Protein 5HPZ (pdb70)

Sequence (350 aa):
REQVKDSNGNPVKRGAKYFIQPAKSNGGGLVPAAINILPFCPLGITTQTLLPYQPGLPVSFGYEPVIAGTDYIYTSTTINIEFRSEIWPVCNELSKLWAVDVSSSAAKEPAIIIGGERTAPNSLFKIEEATGAHTYKLTTSSGTVGTIPGPWLGAPQLIATNDDAKTLFVKFVKVDREQVKDSNGNPVKRGAKYFIQPAKSNGGGLVPAAINILPFCPLGITQTLLPYQPGLPVSFGYEPVIAGTDYIYTSTTINIEFRSEIWPVCNELSKLWAVDVSSSAAKEPAIIIGGERTAPNSLFKIEEATGAHTYKLTTSSGTVGTIPGPWLGAPQLIATNDDAKTLFVKFVKVD

Structure (mmCIF, N/CA/C/O backbone):
data_5HPZ
#
_entry.id   5HPZ
#
_cell.length_a   38.920
_cell.length_b   95.479
_cell.length_c   98.610
_cell.angle_alpha   90.00
_cell.angle_beta   90.00
_cell.angle_gamma   90.00
#
_symmetry.space_group_name_H-M   'P 2 21 21'
#
loop_
_entity.id
_entity.type
_entity.pdbx_description
1 polymer 'Water-soluble chlorophyll protein'
2 non-polymer "13'2-hydroxyl-Chlorophyll a"
3 water water
#
loop_
_atom_site.group_PDB
_atom_site.id
_atom_site.type_symbol
_atom_site.label_atom_id
_atom_site.label_alt_id
_atom_site.label_comp_id
_atom_site.label_asym_id
_atom_site.label_entity_id
_atom_site.label_seq_id
_atom_site.pdbx_PDB_ins_code
_atom_site.Cartn_x
_atom_site.Cartn_y
_atom_site.Cartn_z
_atom_site.occupancy
_atom_site.B_iso_or_equiv
_atom_site.auth_seq_id
_atom_site.auth_c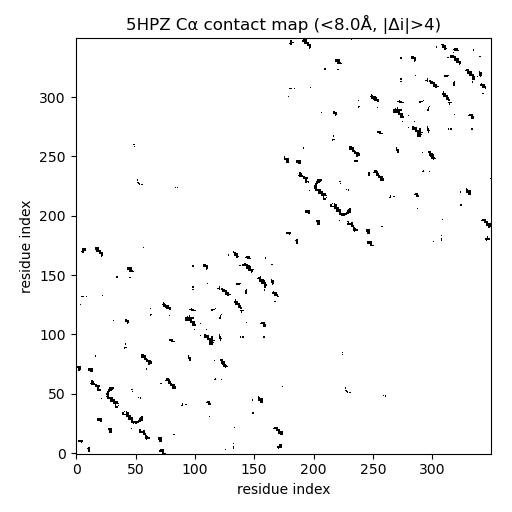omp_id
_atom_site.auth_asym_id
_atom_site.auth_atom_id
_atom_site.pdbx_PDB_model_num
ATOM 1 N N . ARG A 1 1 ? -24.127 9.339 -7.775 1.00 54.09 1 ARG A N 1
ATOM 2 C CA . ARG A 1 1 ? -23.838 9.769 -9.153 1.00 54.67 1 ARG A CA 1
ATOM 3 C C . ARG A 1 1 ? -23.573 11.281 -9.217 1.00 54.67 1 ARG A C 1
ATOM 4 O O . ARG A 1 1 ? -24.190 12.062 -8.510 1.00 59.43 1 ARG A O 1
ATOM 9 N N . GLU A 1 2 ? -22.644 11.681 -10.067 1.00 51.66 2 GLU A N 1
ATOM 10 C CA . GLU A 1 2 ? -22.139 13.041 -10.109 1.00 51.26 2 GLU A CA 1
ATOM 11 C C . GLU A 1 2 ? -22.096 13.538 -11.550 1.00 53.56 2 GLU A C 1
ATOM 12 O O . GLU A 1 2 ? -22.006 12.755 -12.498 1.00 48.06 2 GLU A O 1
ATOM 14 N N . GLN A 1 3 ? -22.157 14.854 -11.711 1.00 50.03 3 GLN A N 1
ATOM 15 C CA . GLN A 1 3 ? -21.947 15.445 -13.002 1.00 51.71 3 GLN A CA 1
ATOM 16 C C . GLN A 1 3 ? -20.596 15.020 -13.510 1.00 48.51 3 GLN A C 1
ATOM 17 O O . GLN A 1 3 ? -19.586 15.207 -12.811 1.00 43.90 3 GLN A O 1
ATOM 23 N N . VAL A 1 4 ? -20.573 14.455 -14.716 1.00 40.09 4 VAL A N 1
ATOM 24 C CA . VAL A 1 4 ? -19.319 14.184 -15.388 1.00 38.14 4 VAL A CA 1
ATOM 25 C C . VAL A 1 4 ? -18.770 15.496 -15.841 1.00 37.74 4 VAL A C 1
ATOM 26 O O . VAL A 1 4 ? -19.537 16.315 -16.317 1.00 41.66 4 VAL A O 1
ATOM 30 N N . LYS A 1 5 ? -17.456 15.705 -15.693 1.00 37.98 5 LYS A N 1
ATOM 31 C CA . LYS A 1 5 ? -16.791 16.950 -16.139 1.00 38.09 5 LYS A CA 1
ATOM 32 C C . LYS A 1 5 ? -15.814 16.779 -17.321 1.00 38.14 5 LYS A C 1
ATOM 33 O O . LYS A 1 5 ? -15.066 15.812 -17.370 1.00 38.00 5 LYS A O 1
ATOM 35 N N . ASP A 1 6 ? -15.782 17.771 -18.215 1.00 37.99 6 ASP A N 1
ATOM 36 C CA . ASP A 1 6 ? -14.850 17.798 -19.306 1.00 39.58 6 ASP A CA 1
ATOM 37 C C . ASP A 1 6 ? -13.451 18.158 -18.807 1.00 44.24 6 ASP A C 1
ATOM 38 O O . ASP A 1 6 ? -13.230 18.328 -17.586 1.00 46.96 6 ASP A O 1
ATOM 43 N N . SER A 1 7 ? -12.504 18.234 -19.744 1.00 41.28 7 SER A N 1
ATOM 44 C CA . SER A 1 7 ? -11.115 18.366 -19.373 1.00 42.89 7 SER A CA 1
ATOM 45 C C . SER A 1 7 ? -10.844 19.726 -18.790 1.00 42.80 7 SER A C 1
ATOM 46 O O . SER A 1 7 ? -9.790 19.911 -18.194 1.00 43.20 7 SER A O 1
ATOM 49 N N . ASN A 1 8 ? -11.764 20.673 -19.018 1.00 44.71 8 ASN A N 1
ATOM 50 C CA . ASN A 1 8 ? -11.648 22.053 -18.489 1.00 49.75 8 ASN A CA 1
ATOM 51 C C . ASN A 1 8 ? -12.524 22.283 -17.254 1.00 48.21 8 ASN A C 1
ATOM 52 O O . ASN A 1 8 ? -12.776 23.433 -16.883 1.00 52.56 8 ASN A O 1
ATOM 57 N N . GLY A 1 9 ? -13.003 21.195 -16.652 1.00 44.92 9 GLY A N 1
ATOM 58 C CA . GLY A 1 9 ? -13.765 21.226 -15.421 1.00 49.87 9 GLY A CA 1
ATOM 59 C C . GLY A 1 9 ? -15.251 21.478 -15.539 1.00 52.14 9 GLY A C 1
ATOM 60 O O . GLY A 1 9 ? -15.976 21.352 -14.564 1.00 56.71 9 GLY A O 1
ATOM 61 N N . ASN A 1 10 ? -15.735 21.817 -16.721 1.00 52.46 10 ASN A N 1
ATOM 62 C CA . ASN A 1 10 ? -17.156 22.159 -16.864 1.00 53.31 10 ASN A CA 1
ATOM 63 C C . ASN A 1 10 ? -17.990 20.880 -17.066 1.00 53.52 10 ASN A C 1
ATOM 64 O O . ASN A 1 10 ? -17.542 19.969 -17.768 1.00 49.57 10 ASN A O 1
ATOM 69 N N . PRO A 1 11 ? -19.194 20.792 -16.441 1.00 55.29 11 PRO A N 1
ATOM 70 C CA . PRO A 1 11 ? -19.988 19.581 -16.643 1.00 50.59 11 PRO A CA 1
ATOM 71 C C . PRO A 1 11 ? -20.258 19.307 -18.106 1.00 51.05 11 PRO A C 1
ATOM 72 O O . PRO A 1 11 ? -20.310 20.220 -18.925 1.00 47.70 11 PRO A O 1
ATOM 76 N N . VAL A 1 12 ? -20.439 18.033 -18.417 1.00 49.33 12 VAL A N 1
ATOM 77 C CA . VAL A 1 12 ? -20.632 17.583 -19.789 1.00 46.20 12 VAL A CA 1
ATOM 78 C C . VAL A 1 12 ? -22.118 17.783 -20.148 1.00 43.25 12 VAL A C 1
ATOM 79 O O . VAL A 1 12 ? -22.994 17.430 -19.374 1.00 41.89 12 VAL A O 1
ATOM 83 N N . LYS A 1 13 ? -22.377 18.398 -21.292 1.00 42.31 13 LYS A N 1
ATOM 84 C CA . LYS A 1 13 ? -23.749 18.687 -21.734 1.00 49.04 13 LYS A CA 1
ATOM 85 C C . LYS A 1 13 ? -24.244 17.573 -22.680 1.00 48.37 13 LYS A C 1
ATOM 86 O O . LYS A 1 13 ? -23.527 17.236 -23.598 1.00 42.19 13 LYS A O 1
ATOM 88 N N . ARG A 1 14 ? -25.409 16.972 -22.383 1.00 49.46 14 ARG A N 1
ATOM 89 C CA . ARG A 1 14 ? -26.137 16.060 -23.285 1.00 48.59 14 ARG A CA 1
ATOM 90 C C . ARG A 1 14 ? -26.120 16.640 -24.687 1.00 51.17 14 ARG A C 1
ATOM 91 O O . ARG A 1 14 ? -26.235 17.860 -24.845 1.00 52.98 14 ARG A O 1
ATOM 93 N N . GLY A 1 15 ? -25.934 15.803 -25.714 1.00 45.23 15 GLY A N 1
ATOM 94 C CA . GLY A 1 15 ? -25.999 16.271 -27.113 1.00 43.76 15 GLY A CA 1
ATOM 95 C C . GLY A 1 15 ? -24.881 17.189 -27.620 1.00 42.57 15 GLY A C 1
ATOM 96 O O . GLY A 1 15 ? -24.743 17.404 -28.817 1.00 39.15 15 GLY A O 1
ATOM 97 N N . ALA A 1 16 ? -24.068 17.733 -26.732 1.00 40.89 16 ALA A N 1
ATOM 98 C CA . ALA A 1 16 ? -22.949 18.540 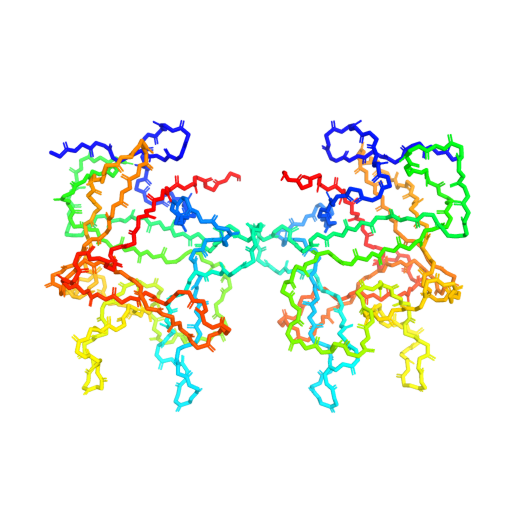-27.149 1.00 41.28 16 ALA A CA 1
ATOM 99 C C . ALA A 1 16 ? -21.728 17.649 -27.537 1.00 43.15 16 ALA A C 1
ATOM 100 O O . ALA A 1 16 ? -21.606 16.481 -27.129 1.00 39.89 16 ALA A O 1
ATOM 102 N N . LYS A 1 17 ? -20.817 18.260 -28.288 1.00 43.62 17 LYS A N 1
ATOM 103 C CA . LYS A 1 17 ? -19.662 17.577 -28.837 1.00 41.11 17 LYS A CA 1
ATOM 104 C C . LYS A 1 17 ? -18.399 17.540 -27.974 1.00 38.86 17 LYS A C 1
ATOM 105 O O . LYS A 1 17 ? -17.831 18.590 -27.571 1.00 35.75 17 LYS A O 1
ATOM 111 N N . TYR A 1 18 ? -17.944 16.303 -27.729 1.00 37.86 18 TYR A N 1
ATOM 112 C CA . TYR A 1 18 ? -16.683 16.023 -27.070 1.00 32.89 18 TYR A CA 1
ATOM 113 C C . TYR A 1 18 ? -15.797 15.011 -27.801 1.00 34.27 18 TYR A C 1
ATOM 114 O O . TYR A 1 18 ? -16.285 14.019 -28.335 1.00 32.69 18 TYR A O 1
ATOM 123 N N . PHE A 1 19 ? -14.496 15.295 -27.830 1.00 31.67 19 PHE A N 1
ATOM 124 C CA . PHE A 1 19 ? -13.479 14.271 -28.106 1.00 34.61 19 PHE A CA 1
ATOM 125 C C . PHE A 1 19 ? -13.318 13.371 -26.857 1.00 35.38 19 PHE A C 1
ATOM 126 O O . PHE A 1 19 ? -13.315 13.867 -25.719 1.00 31.91 19 PHE A O 1
ATOM 134 N N . ILE A 1 20 ? -13.180 12.064 -27.062 1.00 31.80 20 ILE A N 1
ATOM 135 C CA . ILE A 1 20 ? -12.733 11.182 -25.990 1.00 30.99 20 ILE A CA 1
ATOM 136 C C . ILE A 1 20 ? -11.219 10.912 -26.110 1.00 32.47 20 ILE A C 1
ATOM 137 O O . ILE A 1 20 ? -10.742 10.348 -27.099 1.00 31.66 20 ILE A O 1
ATOM 142 N N . GLN A 1 21 ? -10.469 11.320 -25.100 1.00 30.80 21 GLN A N 1
ATOM 143 C CA . GLN A 1 21 ? -9.026 11.254 -25.180 1.00 35.51 21 GLN A CA 1
ATOM 144 C C . GLN A 1 21 ? -8.470 10.436 -24.020 1.00 32.27 21 GLN A C 1
ATOM 145 O O . GLN A 1 21 ? -8.767 10.743 -22.890 1.00 31.18 21 GLN A O 1
ATOM 151 N N . PRO A 1 22 ? -7.738 9.349 -24.322 1.00 35.69 22 PRO A N 1
ATOM 152 C CA . PRO A 1 22 ? -7.203 8.498 -23.283 1.00 38.46 22 PRO A CA 1
ATOM 153 C C . PRO A 1 22 ? -6.228 9.241 -22.425 1.00 40.55 22 PRO A C 1
ATOM 154 O O . PRO A 1 22 ? -5.333 9.860 -22.951 1.00 43.26 22 PRO A O 1
ATOM 158 N N . ALA A 1 23 ? -6.420 9.186 -21.119 1.00 43.09 23 ALA A N 1
ATOM 159 C CA . ALA A 1 23 ? -5.542 9.897 -20.214 1.00 48.36 23 ALA A CA 1
ATOM 160 C C . ALA A 1 23 ? -4.100 9.378 -20.315 1.00 50.38 23 ALA A C 1
ATOM 161 O O . ALA A 1 23 ? -3.830 8.256 -20.758 1.00 52.11 23 ALA A O 1
ATOM 163 N N . LYS A 1 24 ? -3.163 10.232 -19.925 1.00 57.66 24 LYS A N 1
ATOM 164 C CA . LYS A 1 24 ? -1.766 9.846 -19.809 1.00 56.15 24 LYS A CA 1
ATOM 165 C C . LYS A 1 24 ? -1.305 8.988 -21.013 1.00 57.35 24 LYS A C 1
ATOM 166 O O . LYS A 1 24 ? -0.799 7.886 -20.840 1.00 56.82 24 LYS A O 1
ATOM 168 N N . SER A 1 25 ? -1.473 9.510 -22.229 1.00 55.01 25 SER A N 1
ATOM 169 C CA . SER A 1 25 ? -1.050 8.812 -23.454 1.00 50.90 25 SER A CA 1
ATOM 170 C C . SER A 1 25 ? -0.271 9.720 -24.435 1.00 51.45 25 SER A C 1
ATOM 171 O O . SER A 1 25 ? -0.592 10.898 -24.538 1.00 48.65 25 SER A O 1
ATOM 174 N N . ASN A 1 26 ? 0.706 9.142 -25.166 1.00 55.34 26 ASN A N 1
ATOM 175 C CA . ASN A 1 26 ? 1.430 9.795 -26.294 1.00 53.02 26 ASN A CA 1
ATOM 176 C C . ASN A 1 26 ? 0.564 10.014 -27.575 1.00 56.53 26 ASN A C 1
ATOM 177 O O . ASN A 1 26 ? 0.846 10.927 -28.370 1.00 50.33 26 ASN A O 1
ATOM 179 N N . GLY A 1 27 ? -0.467 9.182 -27.780 1.00 52.69 27 GLY A N 1
ATOM 180 C CA . GLY A 1 27 ? -1.298 9.231 -29.008 1.00 47.78 27 GLY A CA 1
ATOM 181 C C . GLY A 1 27 ? -2.548 10.099 -28.826 1.00 43.89 27 GLY A C 1
ATOM 182 O O . GLY A 1 27 ? -2.727 10.720 -27.778 1.00 44.45 27 GLY A O 1
ATOM 183 N N . GLY A 1 28 ? -3.461 10.095 -29.800 1.00 39.57 28 GLY A N 1
ATOM 184 C CA . GLY A 1 28 ? -4.577 11.083 -29.810 1.00 33.59 28 GLY A CA 1
ATOM 185 C C . GLY A 1 28 ? -5.869 10.501 -29.334 1.00 34.59 28 GLY A C 1
ATOM 186 O O . GLY A 1 28 ? -5.868 9.571 -28.520 1.00 34.04 28 GLY A O 1
ATOM 187 N N . GLY A 1 29 ? -6.975 11.018 -29.865 1.00 29.17 29 GLY A N 1
ATOM 188 C CA . GLY A 1 29 ? -8.314 10.599 -29.461 1.00 29.08 29 GLY A CA 1
ATOM 189 C C . GLY A 1 29 ? -8.766 9.321 -30.126 1.00 25.74 29 GLY A C 1
ATOM 190 O O . GLY A 1 29 ? -8.038 8.744 -30.917 1.00 29.81 29 GLY A O 1
ATOM 191 N N . LEU A 1 30 ? -9.982 8.905 -29.789 1.00 26.09 30 LEU A N 1
ATOM 192 C CA . LEU A 1 30 ? -10.642 7.755 -30.350 1.00 25.50 30 LEU A CA 1
ATOM 193 C C . LEU A 1 30 ? -11.342 8.104 -31.660 1.00 30.67 30 LEU A C 1
ATOM 194 O O . LEU A 1 30 ? -12.002 9.167 -31.760 1.00 30.71 30 LEU A O 1
ATOM 199 N N . VAL A 1 31 ? -11.211 7.196 -32.624 1.00 28.12 31 VAL A N 1
ATOM 200 C CA . VAL A 1 31 ? -11.651 7.404 -33.998 1.00 28.27 31 VAL A CA 1
ATOM 201 C C . VAL A 1 31 ? -12.202 6.087 -34.498 1.00 25.16 31 VAL A C 1
ATOM 202 O O . VAL A 1 31 ? -11.796 4.996 -34.016 1.00 22.80 31 VAL A O 1
ATOM 206 N N . PRO A 1 32 ? -13.148 6.160 -35.433 1.00 24.86 32 PRO A N 1
ATOM 207 C CA . PRO A 1 32 ? -13.513 4.937 -36.158 1.00 25.48 32 PRO A CA 1
ATOM 208 C C . PRO A 1 32 ? -12.358 4.385 -36.980 1.00 24.37 32 PRO A C 1
ATOM 209 O O . PRO A 1 32 ? -11.574 5.168 -37.557 1.00 26.17 32 PRO A O 1
ATOM 213 N N . ALA A 1 33 ? -12.306 3.064 -37.116 1.00 23.45 33 ALA A N 1
ATOM 214 C CA . ALA A 1 33 ? -11.341 2.475 -37.988 1.00 25.87 33 ALA A CA 1
ATOM 215 C C . ALA A 1 33 ? -11.748 1.105 -38.281 1.00 25.01 33 ALA A C 1
ATOM 216 O O . ALA A 1 33 ? -12.344 0.463 -37.432 1.00 25.89 33 ALA A O 1
ATOM 218 N N . ALA A 1 34 ? -11.435 0.641 -39.487 1.00 23.64 34 ALA A N 1
ATOM 219 C CA . ALA A 1 34 ? -11.763 -0.692 -39.845 1.00 26.07 34 ALA A CA 1
ATOM 220 C C . ALA A 1 34 ? -10.935 -1.671 -38.988 1.00 30.54 34 ALA A C 1
ATOM 221 O O . ALA A 1 34 ? -9.706 -1.475 -38.746 1.00 30.98 34 ALA A O 1
ATOM 223 N N . ILE A 1 35 ? -11.653 -2.639 -38.435 1.00 27.26 35 ILE A N 1
ATOM 224 C CA . ILE A 1 35 ? -10.999 -3.707 -37.646 1.00 27.25 35 ILE A CA 1
ATOM 225 C C . ILE A 1 35 ? -10.991 -5.030 -38.355 1.00 28.15 35 ILE A C 1
ATOM 226 O O . ILE A 1 35 ? -10.267 -5.915 -37.983 1.00 32.88 35 ILE A O 1
ATOM 231 N N . ASN A 1 36 ? -11.745 -5.138 -39.424 1.00 28.54 36 ASN A N 1
ATOM 232 C CA . ASN A 1 36 ? -11.692 -6.270 -40.322 1.00 33.02 36 ASN A CA 1
ATOM 233 C C . ASN A 1 36 ? -11.460 -5.742 -41.759 1.00 31.97 36 ASN A C 1
ATOM 234 O O . ASN A 1 36 ? -11.754 -4.593 -42.060 1.00 33.54 36 ASN A O 1
ATOM 239 N N . ILE A 1 37 ? -10.943 -6.589 -42.627 1.00 29.68 37 ILE A N 1
ATOM 240 C CA . ILE A 1 37 ? -10.651 -6.197 -44.003 1.00 28.46 37 ILE A CA 1
ATOM 241 C C . ILE A 1 37 ? -11.848 -6.285 -44.917 1.00 30.71 37 ILE A C 1
ATOM 242 O O . ILE A 1 37 ? -12.276 -5.314 -45.522 1.00 28.45 37 ILE A O 1
ATOM 247 N N . LEU A 1 38 ? -12.419 -7.449 -45.045 1.00 29.65 38 LEU A N 1
ATOM 248 C CA . LEU A 1 38 ? -13.583 -7.533 -45.913 1.00 29.72 38 LEU A CA 1
ATOM 249 C C . LEU A 1 38 ? -14.485 -8.647 -45.362 1.00 32.81 38 LEU A C 1
ATOM 250 O O . LEU A 1 38 ? -14.010 -9.792 -45.208 1.00 31.53 38 LEU A O 1
ATOM 255 N N . PRO A 1 39 ? -15.739 -8.338 -45.007 1.00 33.24 39 PRO A N 1
ATOM 256 C CA . PRO A 1 39 ? -16.310 -6.982 -44.991 1.00 34.63 39 PRO A CA 1
ATOM 257 C C . PRO A 1 39 ? -15.630 -6.028 -43.973 1.00 31.30 39 PRO A C 1
ATOM 258 O O . PRO A 1 39 ? -15.038 -6.477 -43.012 1.00 28.15 39 PRO A O 1
ATOM 262 N N . PHE A 1 40 ? -15.618 -4.720 -44.241 1.00 27.25 40 PHE A N 1
ATOM 263 C CA . PHE A 1 40 ? -14.974 -3.766 -43.299 1.00 28.37 40 PHE A CA 1
ATOM 264 C C . PHE A 1 40 ? -16.016 -3.070 -42.368 1.00 28.27 40 PHE A C 1
ATOM 265 O O . PHE A 1 40 ? -15.633 -2.275 -41.487 1.00 27.97 40 PHE A O 1
ATOM 273 N N . CYS A 1 41 ? -17.298 -3.385 -42.567 1.00 29.21 41 CYS A N 1
ATOM 274 C CA . CYS A 1 41 ? -18.390 -2.935 -41.712 1.00 29.34 41 CYS A CA 1
ATOM 275 C C . CYS A 1 41 ? -18.855 -4.088 -40.824 1.00 27.78 41 CYS A C 1
ATOM 276 O O . CYS A 1 41 ? -18.890 -5.197 -41.284 1.00 28.32 41 CYS A O 1
ATOM 279 N N . PRO A 1 42 ? -19.275 -3.836 -39.601 1.00 27.76 42 PRO A N 1
ATOM 280 C CA . PRO A 1 42 ? -19.162 -2.529 -38.913 1.00 26.53 42 PRO A CA 1
ATOM 281 C C . PRO A 1 42 ? -17.740 -2.166 -38.544 1.00 25.32 42 PRO A C 1
ATOM 282 O O . PRO A 1 42 ? -16.912 -3.042 -38.363 1.00 26.23 42 PRO A O 1
ATOM 286 N N . LEU A 1 43 ? -17.470 -0.872 -38.522 1.00 25.91 43 LEU A N 1
ATOM 287 C CA . LEU A 1 43 ? -16.221 -0.302 -38.130 1.00 23.83 43 LEU A CA 1
ATOM 288 C C . LEU A 1 43 ? -15.958 -0.517 -36.652 1.00 26.78 43 LEU A C 1
ATOM 289 O O . LEU A 1 43 ? -16.912 -0.640 -35.818 1.00 27.05 43 LEU A O 1
ATOM 294 N N . GLY A 1 44 ? -14.664 -0.524 -36.309 1.00 24.71 44 GLY A N 1
ATOM 295 C CA . GLY A 1 44 ? -14.243 -0.597 -34.923 1.00 23.89 44 GLY A CA 1
ATOM 296 C C . GLY A 1 44 ? -13.892 0.780 -34.465 1.00 25.24 44 GLY A C 1
ATOM 297 O O . GLY A 1 44 ? -14.022 1.756 -35.219 1.00 24.28 44 GLY A O 1
ATOM 298 N N . ILE A 1 45 ? -13.393 0.859 -33.238 1.00 22.13 45 ILE A N 1
ATOM 299 C CA . ILE A 1 45 ? -12.944 2.070 -32.646 1.00 23.98 45 ILE A CA 1
ATOM 300 C C . ILE A 1 45 ? -11.515 1.901 -32.126 1.00 23.37 45 ILE A C 1
ATOM 301 O O . ILE A 1 45 ? -11.216 0.940 -31.418 1.00 24.70 45 ILE A O 1
ATOM 306 N N A THR A 1 46 ? -10.666 2.869 -32.408 0.48 24.19 46 THR A N 1
ATOM 307 N N B THR A 1 46 ? -10.613 2.777 -32.559 0.52 24.16 46 THR A N 1
ATOM 308 C CA A THR A 1 46 ? -9.251 2.742 -32.121 0.48 26.17 46 THR A CA 1
ATOM 309 C CA B THR A 1 46 ? -9.225 2.736 -32.093 0.52 25.90 46 THR A CA 1
ATOM 310 C C . THR A 1 46 ? -8.805 4.057 -31.560 1.00 26.96 46 THR A C 1
ATOM 311 O O . THR A 1 46 ? -9.445 5.087 -31.842 1.00 27.89 46 THR A O 1
ATOM 318 N N . GLN A 1 47 ? -7.726 4.031 -30.786 1.00 24.09 47 GLN A N 1
ATOM 319 C CA . GLN A 1 47 ? -7.048 5.284 -30.464 1.00 28.13 47 GLN A CA 1
ATOM 320 C C . GLN A 1 47 ? -6.011 5.581 -31.548 1.00 30.17 47 GLN A C 1
ATOM 321 O O . GLN A 1 47 ? -5.165 4.787 -31.849 1.00 33.78 47 GLN A O 1
ATOM 327 N N . THR A 1 48 ? -6.021 6.771 -32.103 1.00 30.87 48 THR A N 1
ATOM 328 C CA . THR A 1 48 ? -5.003 7.069 -33.031 1.00 30.39 48 THR A CA 1
ATOM 329 C C . THR A 1 48 ? -3.636 7.241 -32.303 1.00 29.69 48 THR A C 1
ATOM 330 O O . THR A 1 48 ? -3.567 7.663 -31.176 1.00 29.14 48 THR A O 1
ATOM 334 N N . LEU A 1 49 ? -2.576 6.855 -32.987 1.00 33.60 49 LEU A N 1
ATOM 335 C CA . LEU A 1 49 ? -1.201 6.957 -32.511 1.00 39.24 49 LEU A CA 1
ATOM 336 C C . LEU A 1 49 ? -0.629 8.334 -32.738 1.00 38.79 49 LEU A C 1
ATOM 337 O O . LEU A 1 49 ? 0.420 8.688 -32.206 1.00 35.96 49 LEU A O 1
ATOM 342 N N . LEU A 1 50 ? -1.324 9.104 -33.562 1.00 37.72 50 LEU A N 1
ATOM 343 C CA . LEU A 1 50 ? -0.851 10.415 -33.955 1.00 36.27 50 LEU A CA 1
ATOM 344 C C . LEU A 1 50 ? -1.140 11.424 -32.864 1.00 33.66 50 LEU A C 1
ATOM 345 O O . LEU A 1 50 ? -2.288 11.653 -32.499 1.00 36.11 50 LEU A O 1
ATOM 350 N N . PRO A 1 51 ? -0.108 12.058 -32.347 1.00 36.70 51 PRO A N 1
ATOM 351 C CA . PRO A 1 51 ? -0.259 12.855 -31.119 1.00 40.43 51 PRO A CA 1
ATOM 352 C C . PRO A 1 51 ? -1.236 14.049 -31.104 1.00 44.43 51 PRO A C 1
ATOM 353 O O . PRO A 1 51 ? -1.914 14.300 -30.104 1.00 48.73 51 PRO A O 1
ATOM 357 N N . TYR A 1 52 ? -1.296 14.813 -32.177 1.00 43.21 52 TYR A N 1
ATOM 358 C CA . TYR A 1 52 ? -2.180 15.980 -32.176 1.00 43.22 52 TYR A CA 1
ATOM 359 C C . TYR A 1 52 ? -3.537 15.724 -32.828 1.00 39.54 52 TYR A C 1
ATOM 360 O O . TYR A 1 52 ? -4.328 16.657 -32.985 1.00 37.64 52 TYR A O 1
ATOM 369 N N . GLN A 1 53 ? -3.826 14.478 -33.202 1.00 31.71 53 GLN A N 1
ATOM 370 C CA . GLN A 1 53 ? -5.168 14.132 -33.663 1.00 30.22 53 GLN A CA 1
ATOM 371 C C . GLN A 1 53 ? -6.090 13.962 -32.427 1.00 31.51 53 GLN A C 1
ATOM 372 O O . GLN A 1 53 ? -5.917 13.080 -31.573 1.00 28.91 53 GLN A O 1
ATOM 375 N N . PRO A 1 54 ? -7.107 14.821 -32.321 1.00 33.52 54 PRO A N 1
ATOM 376 C CA . PRO A 1 54 ? -7.951 14.869 -31.140 1.00 31.86 54 PRO A CA 1
ATOM 377 C C . PRO A 1 54 ? -9.031 13.786 -31.046 1.00 31.75 54 PRO A C 1
ATOM 378 O O . PRO A 1 54 ? -9.736 13.700 -30.058 1.00 29.89 54 PRO A O 1
ATOM 382 N N . GLY A 1 55 ? -9.227 12.981 -32.072 1.00 32.76 55 GLY A N 1
ATOM 383 C CA . GLY A 1 55 ? -10.394 12.125 -32.071 1.00 31.42 55 GLY A CA 1
ATOM 384 C C . GLY A 1 55 ? -11.503 12.661 -32.951 1.00 32.27 55 GLY A C 1
ATOM 385 O O . GLY A 1 55 ? -11.492 13.814 -33.408 1.00 31.93 55 GLY A O 1
ATOM 386 N N . LEU A 1 56 ? -12.436 11.792 -33.240 1.00 33.73 56 LEU A N 1
ATOM 387 C CA . LEU A 1 56 ? -13.668 12.225 -33.884 1.00 30.79 56 LEU A CA 1
ATOM 388 C C . LEU A 1 56 ? -14.657 12.505 -32.788 1.00 30.64 56 LEU A C 1
ATOM 389 O O . LEU A 1 56 ? -14.839 11.676 -31.878 1.00 30.99 56 LEU A O 1
ATOM 394 N N . PRO A 1 57 ? -15.332 13.667 -32.857 1.00 33.19 57 PRO A N 1
ATOM 395 C CA . PRO A 1 57 ? -16.199 13.959 -31.767 1.00 32.42 57 PRO A CA 1
ATOM 396 C C . PRO A 1 57 ? -17.320 12.967 -31.643 1.00 30.66 57 PRO A C 1
ATOM 397 O O . PRO A 1 57 ? -17.741 12.306 -32.614 1.00 31.76 57 PRO A O 1
ATOM 401 N N . VAL A 1 58 ? -17.777 12.854 -30.412 1.00 32.27 58 VAL A N 1
ATOM 402 C CA . VAL A 1 58 ? -18.982 12.118 -30.041 1.00 32.48 58 VAL A CA 1
ATOM 403 C C . VAL A 1 58 ? -19.903 13.054 -29.224 1.00 34.53 58 VAL A C 1
ATOM 404 O O . VAL A 1 58 ? -19.489 14.153 -28.801 1.00 38.67 58 VAL A O 1
ATOM 408 N N . SER A 1 59 ? -21.122 12.594 -28.992 1.00 35.66 59 SER A N 1
ATOM 409 C CA . SER A 1 59 ? -21.995 13.217 -28.029 1.00 39.54 59 SER A CA 1
ATOM 410 C C . SER A 1 59 ? -22.736 12.140 -27.317 1.00 35.03 59 SER A C 1
ATOM 411 O O . SER A 1 59 ? -22.922 11.044 -27.853 1.00 33.40 59 SER A O 1
ATOM 414 N N . PHE A 1 60 ? -23.151 12.442 -26.089 1.00 36.29 60 PHE A N 1
ATOM 415 C CA . PHE A 1 60 ? -23.826 11.487 -25.214 1.00 38.52 60 PHE A CA 1
ATOM 416 C C . PHE A 1 60 ? -25.318 11.868 -25.055 1.00 44.42 60 PHE A C 1
ATOM 417 O O . PHE A 1 60 ? -25.673 13.060 -24.894 1.00 45.80 60 PHE A O 1
ATOM 425 N N . GLY A 1 61 ? -26.176 10.870 -25.093 1.00 43.23 61 GLY A N 1
ATOM 426 C CA . GLY A 1 61 ? -27.618 11.080 -24.861 1.00 39.84 61 GLY A CA 1
ATOM 427 C C . GLY A 1 61 ? -28.148 9.976 -23.961 1.00 38.27 61 GLY A C 1
ATOM 428 O O . GLY A 1 61 ? -27.753 8.821 -24.085 1.00 38.64 61 GLY A O 1
ATOM 429 N N . TYR A 1 62 ? -29.071 10.329 -23.073 1.00 35.11 62 TYR A N 1
ATOM 430 C CA . TYR A 1 62 ? -29.633 9.364 -22.146 1.00 36.77 62 TYR A CA 1
ATOM 431 C C . TYR A 1 62 ? -30.512 8.402 -22.857 1.00 36.67 62 TYR A C 1
ATOM 432 O O . TYR A 1 62 ? -31.196 8.754 -23.796 1.00 40.34 62 TYR A O 1
ATOM 441 N N . GLU A 1 63 ? -30.495 7.176 -22.375 1.00 38.57 63 GLU A N 1
ATOM 442 C CA . GLU A 1 63 ? -31.353 6.148 -22.868 1.00 40.84 63 GLU A CA 1
ATOM 443 C C . GLU A 1 63 ? -31.337 5.129 -21.752 1.00 40.04 63 GLU A C 1
ATOM 444 O O . GLU A 1 63 ? -30.239 4.689 -21.343 1.00 37.76 63 GLU A O 1
ATOM 450 N N . PRO A 1 64 ? -32.511 4.808 -21.199 1.00 44.08 64 PRO A N 1
ATOM 451 C CA . PRO A 1 64 ? -33.775 5.494 -21.544 1.00 46.19 64 PRO A CA 1
ATOM 452 C C . PRO A 1 64 ? -33.775 6.933 -21.038 1.00 48.81 64 PRO A C 1
ATOM 453 O O . PRO A 1 64 ? -32.779 7.384 -20.416 1.00 42.52 64 PRO A O 1
ATOM 457 N N . VAL A 1 65 ? -34.806 7.678 -21.422 1.00 49.96 65 VAL A N 1
ATOM 458 C CA . VAL A 1 65 ? -35.460 8.671 -20.536 1.00 63.50 65 VAL A CA 1
ATOM 459 C C . VAL A 1 65 ? -34.617 9.833 -19.966 1.00 55.89 65 VAL A C 1
ATOM 460 O O . VAL A 1 65 ? -33.913 10.518 -20.695 1.00 61.95 65 VAL A O 1
ATOM 464 N N . ILE A 1 66 ? -34.756 10.092 -18.674 1.00 65.27 66 ILE A N 1
ATOM 465 C CA . ILE A 1 66 ? -34.202 11.266 -18.015 1.00 63.76 66 ILE A CA 1
ATOM 466 C C . ILE A 1 66 ? -34.668 12.565 -18.666 1.00 67.94 66 ILE A C 1
ATOM 467 O O . ILE A 1 66 ? -33.912 13.272 -19.363 1.00 51.78 66 ILE A O 1
ATOM 472 N N . ALA A 1 67 ? -35.955 12.837 -18.416 1.00 73.87 67 ALA A N 1
ATOM 473 C CA . ALA A 1 67 ? -36.601 14.102 -18.757 1.00 72.07 67 ALA A CA 1
ATOM 474 C C . ALA A 1 67 ? -36.415 14.981 -17.540 1.00 64.94 67 ALA A C 1
ATOM 475 O O . ALA A 1 67 ? -37.295 15.080 -16.685 1.00 70.97 67 ALA A O 1
ATOM 477 N N . GLY A 1 68 ? -35.241 15.586 -17.467 1.00 56.02 68 GLY A N 1
ATOM 478 C CA . GLY A 1 68 ? -34.865 16.437 -16.365 1.00 59.42 68 GLY A CA 1
ATOM 479 C C . GLY A 1 68 ? -33.771 17.451 -16.672 1.00 61.73 68 GLY A C 1
ATOM 480 O O . GLY A 1 68 ? -33.840 18.598 -16.238 1.00 51.05 68 GLY A O 1
ATOM 481 N N . THR A 1 69 ? -32.746 17.053 -17.420 1.00 59.51 69 THR A N 1
ATOM 482 C CA . THR A 1 69 ? -31.461 17.745 -17.343 1.00 60.80 69 THR A CA 1
ATOM 483 C C . THR A 1 69 ? -30.698 17.825 -18.676 1.00 58.01 69 THR A C 1
ATOM 484 O O . THR A 1 69 ? -30.771 16.915 -19.493 1.00 55.72 69 THR A O 1
ATOM 488 N N . ASP A 1 70 ? -29.965 18.916 -18.882 1.00 54.17 70 ASP A N 1
ATOM 489 C CA . ASP A 1 70 ? -29.059 19.029 -20.040 1.00 64.83 70 ASP A CA 1
ATOM 490 C C . ASP A 1 70 ? -27.633 18.562 -19.679 1.00 58.84 70 ASP A C 1
ATOM 491 O O . ASP A 1 70 ? -26.703 18.866 -20.415 1.00 60.67 70 ASP A O 1
ATOM 493 N N . TYR A 1 71 ? -27.472 17.831 -18.568 1.00 57.87 71 TYR A N 1
ATOM 494 C CA . TYR A 1 71 ? -26.141 17.473 -18.034 1.00 57.06 71 TYR A CA 1
ATOM 495 C C . TYR A 1 71 ? -25.989 15.967 -17.927 1.00 48.82 71 TYR A C 1
ATOM 496 O O . TYR A 1 71 ? -26.956 15.268 -17.620 1.00 44.91 71 TYR A O 1
ATOM 505 N N . ILE A 1 72 ? -24.771 15.489 -18.213 1.00 46.21 72 ILE A N 1
ATOM 506 C CA . ILE A 1 72 ? -24.473 14.055 -18.115 1.00 44.56 72 ILE A CA 1
ATOM 507 C C . ILE A 1 72 ? -23.928 13.680 -16.747 1.00 40.88 72 ILE A C 1
ATOM 508 O O . ILE A 1 72 ? -22.986 14.325 -16.225 1.00 45.36 72 ILE A O 1
ATOM 513 N N . TYR A 1 73 ? -24.568 12.650 -16.187 1.00 40.31 73 TYR A N 1
ATOM 514 C CA . TYR A 1 73 ? -24.261 12.045 -14.894 1.00 41.39 73 TYR A CA 1
ATOM 515 C C . TYR A 1 73 ? -23.610 10.690 -15.035 1.00 41.50 73 TYR A C 1
ATOM 516 O O . TYR A 1 73 ? -23.852 9.952 -15.979 1.00 37.12 73 TYR A O 1
ATOM 525 N N . THR A 1 74 ? -22.744 10.385 -14.081 1.00 43.81 74 THR A N 1
ATOM 526 C CA . THR A 1 74 ? -22.171 9.056 -13.959 1.00 40.34 74 THR A CA 1
ATOM 527 C C . THR A 1 74 ? -23.225 8.010 -13.694 1.00 42.00 74 THR A C 1
ATOM 528 O O . THR A 1 74 ? -24.345 8.329 -13.346 1.00 43.05 74 THR A O 1
ATOM 532 N N . SER A 1 75 ? -22.847 6.758 -13.912 1.00 38.33 75 SER A N 1
ATOM 533 C CA . SER A 1 75 ? -23.592 5.609 -13.459 1.00 42.08 75 SER A CA 1
ATOM 534 C C . SER A 1 75 ? -24.999 5.611 -14.049 1.00 44.27 75 SER A C 1
ATOM 535 O O . SER A 1 75 ? -25.940 5.040 -13.484 1.00 47.00 75 SER A O 1
ATOM 538 N N . THR A 1 76 ? -25.157 6.229 -15.204 1.00 39.78 76 THR A N 1
ATOM 539 C CA . THR A 1 76 ? -26.485 6.352 -15.784 1.00 44.11 76 THR A CA 1
ATOM 540 C C . THR A 1 76 ? -26.340 6.005 -17.281 1.00 44.28 76 THR A C 1
ATOM 541 O O . THR A 1 76 ? -25.406 6.529 -17.946 1.00 35.78 76 THR A O 1
ATOM 545 N N . THR A 1 77 ? -27.232 5.139 -17.800 1.00 40.42 77 THR A N 1
ATOM 546 C CA . THR A 1 77 ? -27.069 4.615 -19.174 1.00 40.80 77 THR A CA 1
ATOM 547 C C . THR A 1 77 ? -27.311 5.677 -20.240 1.00 39.73 77 THR A C 1
ATOM 548 O O . THR A 1 77 ? -28.261 6.458 -20.180 1.00 37.45 77 THR A O 1
ATOM 552 N N . ILE A 1 78 ? -26.375 5.732 -21.175 1.00 33.33 78 ILE A N 1
ATOM 553 C CA . ILE A 1 78 ? -26.420 6.625 -22.271 1.00 36.77 78 ILE A CA 1
ATOM 554 C C . ILE A 1 78 ? -26.087 5.793 -23.513 1.00 36.55 78 ILE A C 1
ATOM 555 O O . ILE A 1 78 ? -25.570 4.667 -23.406 1.00 34.36 78 ILE A O 1
ATOM 560 N N . ASN A 1 79 ? -26.391 6.382 -24.664 1.00 39.43 79 ASN A N 1
ATOM 561 C CA . ASN A 1 79 ? -25.789 6.010 -25.954 1.00 36.07 79 ASN A CA 1
ATOM 562 C C . ASN A 1 79 ? -24.646 6.961 -26.205 1.00 36.42 79 ASN A C 1
ATOM 563 O O . ASN A 1 79 ? -24.649 8.121 -25.735 1.00 36.22 79 ASN A O 1
ATOM 568 N N . ILE A 1 80 ? -23.645 6.456 -26.929 1.00 33.45 80 ILE A N 1
ATOM 569 C CA . ILE A 1 80 ? -22.506 7.274 -27.363 1.00 34.56 80 ILE A CA 1
ATOM 570 C C . ILE A 1 80 ? -22.499 7.256 -28.884 1.00 34.31 80 ILE A C 1
ATOM 571 O O . ILE A 1 80 ? -22.541 6.200 -29.504 1.00 34.58 80 ILE A O 1
ATOM 576 N N . GLU A 1 81 ? -22.468 8.428 -29.487 1.00 39.16 81 GLU A N 1
ATOM 577 C CA . GLU A 1 81 ? -22.528 8.474 -30.931 1.00 40.77 81 GLU A CA 1
ATOM 578 C C . GLU A 1 81 ? -21.488 9.364 -31.515 1.00 35.98 81 GLU A C 1
ATOM 579 O O . GLU A 1 81 ? -21.197 10.514 -31.064 1.00 32.12 81 GLU A O 1
ATOM 585 N N . PHE A 1 82 ? -20.908 8.833 -32.553 1.00 31.05 82 PHE A N 1
ATOM 586 C CA . PHE A 1 82 ? -19.996 9.625 -33.306 1.00 30.82 82 PHE A CA 1
ATOM 587 C C . PHE A 1 82 ? -20.784 10.728 -34.035 1.00 32.77 82 PHE A C 1
ATOM 588 O O . PHE A 1 82 ? -21.879 10.482 -34.515 1.00 34.34 82 PHE A O 1
ATOM 596 N N . ARG A 1 83 ? -20.190 11.919 -34.078 1.00 36.79 83 ARG A N 1
ATOM 597 C CA . ARG A 1 83 ? -20.742 13.075 -34.772 1.00 39.51 83 ARG A CA 1
ATOM 598 C C . ARG A 1 83 ? -19.863 13.517 -35.928 1.00 37.67 83 ARG A C 1
ATOM 599 O O . ARG A 1 83 ? -18.783 14.092 -35.735 1.00 36.85 83 ARG A O 1
ATOM 603 N N . SER A 1 84 ? -20.330 13.221 -37.144 1.00 37.82 84 SER A N 1
ATOM 604 C CA . SER A 1 84 ? -19.646 13.601 -38.376 1.00 37.53 84 SER A CA 1
ATOM 605 C C . SER A 1 84 ? -20.644 13.906 -39.534 1.00 37.94 84 SER A C 1
ATOM 606 O O . SER A 1 84 ? -21.427 13.063 -39.859 1.00 39.99 84 SER A O 1
ATOM 609 N N . GLU A 1 85 ? -20.554 15.092 -40.149 1.00 40.03 85 GLU A N 1
ATOM 610 C CA . GLU A 1 85 ? -21.216 15.394 -41.405 1.00 48.57 85 GLU A CA 1
ATOM 611 C C . GLU A 1 85 ? -20.901 14.266 -42.386 1.00 50.19 85 GLU A C 1
ATOM 612 O O . GLU A 1 85 ? -21.803 13.679 -42.961 1.00 57.06 85 GLU A O 1
ATOM 614 N N . ILE A 1 86 ? -19.624 13.931 -42.554 1.00 49.50 86 ILE A N 1
ATOM 615 C CA . ILE A 1 86 ? -19.276 12.923 -43.545 1.00 45.54 86 ILE A CA 1
ATOM 616 C C . ILE A 1 86 ? -19.082 11.506 -42.982 1.00 38.57 86 ILE A C 1
ATOM 617 O O . ILE A 1 86 ? -18.475 11.290 -41.932 1.00 34.45 86 ILE A O 1
ATOM 622 N N . TRP A 1 87 ? -19.634 10.557 -43.710 1.00 32.51 87 TRP A N 1
ATOM 623 C CA . TRP A 1 87 ? -19.635 9.207 -43.332 1.00 35.39 87 TRP A CA 1
ATOM 624 C C . TRP A 1 87 ? -19.694 8.308 -44.557 1.00 35.79 87 TRP A C 1
ATOM 625 O O . TRP A 1 87 ? -20.744 7.781 -44.913 1.00 35.13 87 TRP A O 1
ATOM 636 N N . PRO A 1 88 ? -18.534 8.028 -45.157 1.00 34.00 88 PRO A N 1
ATOM 637 C CA . PRO A 1 88 ? -18.650 7.528 -46.528 1.00 33.77 88 PRO A CA 1
ATOM 638 C C . PRO A 1 88 ? -18.723 6.015 -46.674 1.00 37.08 88 PRO A C 1
ATOM 639 O O . PRO A 1 88 ? -18.712 5.526 -47.802 1.00 36.79 88 PRO A O 1
ATOM 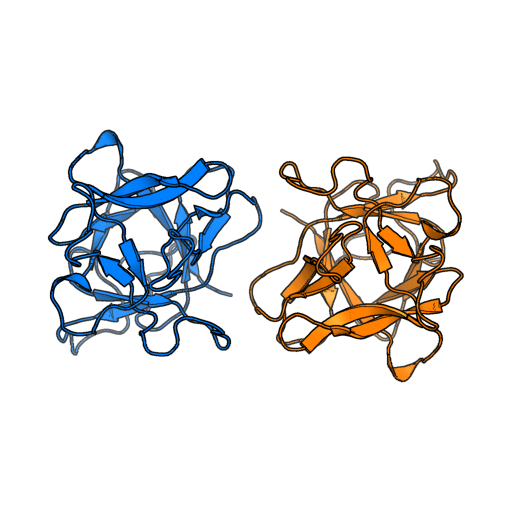643 N N . VAL A 1 89 ? -18.711 5.274 -45.565 1.00 32.20 89 VAL A N 1
ATOM 644 C CA . VAL A 1 89 ? -18.891 3.832 -45.607 1.00 30.25 89 VAL A CA 1
ATOM 645 C C . VAL A 1 89 ? -19.803 3.393 -44.481 1.00 30.33 89 VAL A C 1
ATOM 646 O O . VAL A 1 89 ? -20.096 4.170 -43.528 1.00 34.87 89 VAL A O 1
ATOM 650 N N . CYS A 1 90 ? -20.260 2.158 -44.620 1.00 26.07 90 CYS A N 1
ATOM 651 C CA . CYS A 1 90 ? -21.048 1.508 -43.618 1.00 29.90 90 CYS A CA 1
ATOM 652 C C . CYS A 1 90 ? -22.357 2.254 -43.331 1.00 33.30 90 CYS A C 1
ATOM 653 O O . CYS A 1 90 ? -22.782 2.345 -42.180 1.00 30.43 90 CYS A O 1
ATOM 656 N N . ASN A 1 91 ? -23.003 2.758 -44.385 1.00 35.10 91 ASN A N 1
ATOM 657 C CA . ASN A 1 91 ? -24.103 3.718 -44.208 1.00 38.88 91 ASN A CA 1
ATOM 658 C C . ASN A 1 91 ? -25.429 3.128 -43.765 1.00 37.78 91 ASN A C 1
ATOM 659 O O . ASN A 1 91 ? -26.294 3.821 -43.261 1.00 40.88 91 ASN A O 1
ATOM 664 N N . GLU A 1 92 ? -25.612 1.856 -44.014 1.00 38.36 92 GLU A N 1
ATOM 665 C CA . GLU A 1 92 ? -26.768 1.142 -43.533 1.00 40.29 92 GLU A CA 1
ATOM 666 C C . GLU A 1 92 ? -26.694 0.880 -42.032 1.00 42.38 92 GLU A C 1
ATOM 667 O O . GLU A 1 92 ? -27.610 0.266 -41.498 1.00 43.53 92 GLU A O 1
ATOM 673 N N . LEU A 1 93 ? -25.619 1.323 -41.345 1.00 37.17 93 LEU A N 1
ATOM 674 C CA . LEU A 1 93 ? -25.536 1.148 -39.890 1.00 36.74 93 LEU A CA 1
ATOM 675 C C . LEU A 1 93 ? -25.451 2.500 -39.254 1.00 34.42 93 LEU A C 1
ATOM 676 O O . LEU A 1 93 ? -24.928 3.416 -39.854 1.00 39.37 93 LEU A O 1
ATOM 681 N N . SER A 1 94 ? -25.897 2.628 -38.008 1.00 36.23 94 SER A N 1
ATOM 682 C CA . SER A 1 94 ? -25.773 3.910 -37.308 1.00 34.71 94 SER A CA 1
ATOM 683 C C . SER A 1 94 ? -24.333 4.293 -36.981 1.00 36.77 94 SER A C 1
ATOM 684 O O . SER A 1 94 ? -23.403 3.593 -37.307 1.00 33.18 94 SER A O 1
ATOM 687 N N . LYS A 1 95 ? -24.196 5.414 -36.294 1.00 34.43 95 LYS A N 1
ATOM 688 C CA . LYS A 1 95 ? -22.955 5.850 -35.685 1.00 34.13 95 LYS A CA 1
ATOM 689 C C . LYS A 1 95 ? -22.927 5.611 -34.141 1.00 31.81 95 LYS A C 1
ATOM 690 O O . LYS A 1 95 ? -22.180 6.251 -33.437 1.00 34.07 95 LYS A O 1
ATOM 696 N N . LEU A 1 96 ? -23.807 4.776 -33.622 1.00 30.37 96 LEU A N 1
ATOM 697 C CA . LEU A 1 96 ? -23.825 4.512 -32.179 1.00 37.28 96 LEU A CA 1
ATOM 698 C C . LEU A 1 96 ? -22.787 3.456 -31.836 1.00 31.71 96 LEU A C 1
ATOM 699 O O . LEU A 1 96 ? -22.698 2.441 -32.531 1.00 31.44 96 LEU A O 1
ATOM 704 N N . TRP A 1 97 ? -22.059 3.692 -30.743 1.00 27.59 97 TRP A N 1
ATOM 705 C CA . TRP A 1 97 ? -21.181 2.683 -30.182 1.00 28.03 97 TRP A CA 1
ATOM 706 C C . TRP A 1 97 ? -22.025 1.561 -29.707 1.00 32.28 97 TRP A C 1
ATOM 707 O O . TRP A 1 97 ? -23.157 1.769 -29.240 1.00 34.16 97 TRP A O 1
ATOM 718 N N . ALA A 1 98 ? -21.474 0.358 -29.801 1.00 31.10 98 ALA A N 1
ATOM 719 C CA . ALA A 1 98 ? -22.151 -0.799 -29.382 1.00 30.48 98 ALA A CA 1
ATOM 720 C C . ALA A 1 98 ? -21.134 -1.904 -29.170 1.00 31.50 98 ALA A C 1
ATOM 721 O O . ALA A 1 98 ? -20.058 -1.869 -29.717 1.00 28.43 98 ALA A O 1
ATOM 723 N N . VAL A 1 99 ? -21.477 -2.900 -28.389 1.00 30.29 99 VAL A N 1
ATOM 724 C CA . VAL A 1 99 ? -20.591 -4.011 -28.145 1.00 32.81 99 VAL A CA 1
ATOM 725 C C . VAL A 1 99 ? -20.913 -5.052 -29.178 1.00 32.47 99 VAL A C 1
ATOM 726 O O . VAL A 1 99 ? -22.073 -5.371 -29.346 1.00 33.41 99 VAL A O 1
ATOM 730 N N . ASP A 1 100 ? -19.906 -5.601 -29.866 1.00 30.83 100 ASP A N 1
ATOM 731 C CA . ASP A 1 100 ? -20.122 -6.636 -30.909 1.00 30.46 100 ASP A CA 1
ATOM 732 C C . ASP A 1 100 ? -20.898 -7.805 -30.248 1.00 36.09 100 ASP A C 1
ATOM 733 O O . ASP A 1 100 ? -20.388 -8.408 -29.325 1.00 31.09 100 ASP A O 1
ATOM 738 N N . VAL A 1 101 ? -22.126 -8.094 -30.706 1.00 39.08 101 VAL A N 1
ATOM 739 C CA . VAL A 1 101 ? -22.825 -9.322 -30.281 1.00 40.07 101 VAL A CA 1
ATOM 740 C C . VAL A 1 101 ? -23.107 -10.281 -31.445 1.00 42.14 101 VAL A C 1
ATOM 741 O O . VAL A 1 101 ? -23.941 -11.160 -31.339 1.00 41.66 101 VAL A O 1
ATOM 745 N N . SER A 1 102 ? -22.358 -10.144 -32.526 1.00 37.86 102 SER A N 1
ATOM 746 C CA . SER A 1 102 ? -22.498 -10.996 -33.681 1.00 37.85 102 SER A CA 1
ATOM 747 C C . SER A 1 102 ? -22.021 -12.392 -33.377 1.00 42.22 102 SER A C 1
ATOM 748 O O . SER A 1 102 ? -21.341 -12.632 -32.378 1.00 36.45 102 SER A O 1
ATOM 751 N N . SER A 1 103 ? -22.335 -13.327 -34.271 1.00 42.63 103 SER A N 1
ATOM 752 C CA . SER A 1 103 ? -21.896 -14.711 -34.088 1.00 47.27 103 SER A CA 1
ATOM 753 C C . SER A 1 103 ? -20.364 -14.865 -34.168 1.00 44.76 103 SER A C 1
ATOM 754 O O . SER A 1 103 ? -19.843 -15.885 -33.800 1.00 47.94 103 SER A O 1
ATOM 757 N N . SER A 1 104 ? -19.629 -13.860 -34.625 1.00 45.28 104 SER A N 1
ATOM 758 C CA . SER A 1 104 ? -18.177 -13.979 -34.652 1.00 41.00 104 SER A CA 1
ATOM 759 C C . SER A 1 104 ? -17.532 -13.163 -33.557 1.00 43.25 104 SER A C 1
ATOM 760 O O . SER A 1 104 ? -16.337 -13.031 -33.550 1.00 46.55 104 SER A O 1
ATOM 763 N N . ALA A 1 105 ? -18.298 -12.606 -32.632 1.00 40.59 105 ALA A N 1
ATOM 764 C CA . ALA A 1 105 ? -17.704 -11.714 -31.615 1.00 43.77 105 ALA A CA 1
ATOM 765 C C . ALA A 1 105 ? -16.625 -12.472 -30.860 1.00 41.94 105 ALA A C 1
ATOM 766 O O . ALA A 1 105 ? -16.751 -13.651 -30.651 1.00 41.82 105 ALA A O 1
ATOM 768 N N . ALA A 1 106 ? -15.557 -11.795 -30.469 1.00 40.37 106 ALA A N 1
ATOM 769 C CA . ALA A 1 106 ? -14.487 -12.439 -29.696 1.00 39.22 106 ALA A CA 1
ATOM 770 C C . ALA A 1 106 ? -14.882 -12.576 -28.227 1.00 40.09 106 ALA A C 1
ATOM 771 O O . ALA A 1 106 ? -15.798 -11.874 -27.753 1.00 36.24 106 ALA A O 1
ATOM 773 N N . LYS A 1 107 ? -14.152 -13.409 -27.482 1.00 41.84 107 LYS A N 1
ATOM 774 C CA . LYS A 1 107 ? -14.422 -13.589 -26.061 1.00 43.72 107 LYS A CA 1
ATOM 775 C C . LYS A 1 107 ? -14.392 -12.254 -25.350 1.00 42.64 107 LYS A C 1
ATOM 776 O O . LYS A 1 107 ? -15.190 -12.021 -24.464 1.00 42.76 107 LYS A O 1
ATOM 779 N N . GLU A 1 108 ? -13.471 -11.369 -25.733 1.00 38.43 108 GLU A N 1
ATOM 780 C CA . GLU A 1 108 ? -13.509 -9.953 -25.301 1.00 37.45 108 GLU A CA 1
ATOM 781 C C . GLU A 1 108 ? -14.025 -9.167 -26.503 1.00 36.41 108 GLU A C 1
ATOM 782 O O . GLU A 1 108 ? -13.288 -8.916 -27.425 1.00 30.21 108 GLU A O 1
ATOM 788 N N . PRO A 1 109 ? -15.302 -8.827 -26.531 1.00 33.51 109 PRO A N 1
ATOM 789 C CA . PRO A 1 109 ? -15.769 -8.453 -27.850 1.00 31.29 109 PRO A CA 1
ATOM 790 C C . PRO A 1 109 ? -15.393 -7.032 -28.219 1.00 28.93 109 PRO A C 1
ATOM 791 O O . PRO A 1 109 ? -15.318 -6.117 -27.356 1.00 27.74 109 PRO A O 1
ATOM 795 N N . ALA A 1 110 ? -15.215 -6.823 -29.498 1.00 26.92 110 ALA A N 1
ATOM 796 C CA . ALA A 1 110 ? -14.835 -5.511 -29.958 1.00 27.85 110 ALA A CA 1
ATOM 797 C C . ALA A 1 110 ? -15.984 -4.514 -29.679 1.00 31.00 110 ALA A C 1
ATOM 798 O O . ALA A 1 110 ? -17.134 -4.879 -29.670 1.00 27.57 110 ALA A O 1
ATOM 800 N N . ILE A 1 111 ? -15.650 -3.252 -29.467 1.00 29.83 111 ILE A N 1
ATOM 801 C CA . ILE A 1 111 ? -16.646 -2.199 -29.496 1.00 28.87 111 ILE A CA 1
ATOM 802 C C . ILE A 1 111 ? -16.752 -1.743 -30.965 1.00 29.97 111 ILE A C 1
ATOM 803 O O . ILE A 1 111 ? -15.747 -1.393 -31.599 1.00 27.25 111 ILE A O 1
ATOM 808 N N . ILE A 1 112 ? -17.953 -1.789 -31.507 1.00 26.37 112 ILE A N 1
ATOM 809 C CA . ILE A 1 112 ? -18.146 -1.452 -32.904 1.00 30.24 112 ILE A CA 1
ATOM 810 C C . ILE A 1 112 ? -19.007 -0.201 -33.045 1.00 29.38 112 ILE A C 1
ATOM 811 O O . ILE A 1 112 ? -19.430 0.403 -32.056 1.00 31.72 112 ILE A O 1
ATOM 816 N N . ILE A 1 113 ? -19.220 0.215 -34.276 1.00 32.08 113 ILE A N 1
ATOM 817 C CA . ILE A 1 113 ? -20.002 1.372 -34.590 1.00 29.93 113 ILE A CA 1
ATOM 818 C C . ILE A 1 113 ? -21.200 0.868 -35.356 1.00 32.53 113 ILE A C 1
ATOM 819 O O . ILE A 1 113 ? -21.076 0.106 -36.334 1.00 32.40 113 ILE A O 1
ATOM 824 N N . GLY A 1 114 ? -22.392 1.236 -34.886 1.00 32.54 114 GLY A N 1
ATOM 825 C CA . GLY A 1 114 ? -23.611 0.703 -35.503 1.00 34.56 114 GLY A CA 1
ATOM 826 C C . GLY A 1 114 ? -24.719 0.200 -34.603 1.00 33.61 114 GLY A C 1
ATOM 827 O O . GLY A 1 114 ? -25.544 -0.543 -35.064 1.00 33.88 114 GLY A O 1
ATOM 828 N N . GLY A 1 115 ? -24.710 0.534 -33.316 1.00 33.29 115 GLY A N 1
ATOM 829 C CA . GLY A 1 115 ? -25.754 0.043 -32.423 1.00 40.67 115 GLY A CA 1
ATOM 830 C C . GLY A 1 115 ? -27.142 0.602 -32.747 1.00 39.87 115 GLY A C 1
ATOM 831 O O . GLY A 1 115 ? -27.266 1.616 -33.444 1.00 34.03 115 GLY A O 1
ATOM 832 N N . GLU A 1 116 ? -28.171 -0.075 -32.236 1.00 45.00 116 GLU A N 1
ATOM 833 C CA . GLU A 1 116 ? -29.563 0.423 -32.280 1.00 42.12 116 GLU A CA 1
ATOM 834 C C . GLU A 1 116 ? -29.823 1.143 -30.922 1.00 43.97 116 GLU A C 1
ATOM 835 O O . GLU A 1 116 ? -29.437 0.600 -29.865 1.00 37.98 116 GLU A O 1
ATOM 838 N N . ARG A 1 117 ? -30.445 2.335 -30.949 1.00 42.13 117 ARG A N 1
ATOM 839 C CA . ARG A 1 117 ? -30.527 3.243 -29.779 1.00 48.04 117 ARG A CA 1
ATOM 840 C C . ARG A 1 117 ? -31.049 2.586 -28.506 1.00 50.83 117 ARG A C 1
ATOM 841 O O . ARG A 1 117 ? -30.550 2.880 -27.427 1.00 55.62 117 ARG A O 1
ATOM 843 N N . THR A 1 118 ? -31.967 1.647 -28.637 1.00 47.03 118 THR A N 1
ATOM 844 C CA . THR A 1 118 ? -32.559 1.011 -27.476 1.00 56.57 118 THR A CA 1
ATOM 845 C C . THR A 1 118 ? -31.977 -0.344 -27.103 1.00 59.73 118 THR A C 1
ATOM 846 O O . THR A 1 118 ? -32.102 -0.731 -25.954 1.00 60.59 118 THR A O 1
ATOM 850 N N . ALA A 1 119 ? -31.360 -1.065 -28.047 1.00 58.94 119 ALA A N 1
ATOM 851 C CA . ALA A 1 119 ? -30.767 -2.380 -27.763 1.00 50.98 119 ALA A CA 1
ATOM 852 C C . ALA A 1 119 ? -29.749 -2.328 -26.590 1.00 49.99 119 ALA A C 1
ATOM 853 O O . ALA A 1 119 ? -29.021 -1.351 -26.440 1.00 49.62 119 ALA A O 1
ATOM 855 N N . PRO A 1 120 ? -29.695 -3.391 -25.769 1.00 43.74 120 PRO A N 1
ATOM 856 C CA . PRO A 1 120 ? -28.899 -3.428 -24.536 1.00 45.18 120 PRO A CA 1
ATOM 857 C C . PRO A 1 120 ? -27.384 -3.280 -24.748 1.00 49.42 120 PRO A C 1
ATOM 858 O O . PRO A 1 120 ? -26.680 -2.804 -23.835 1.00 45.99 120 PRO A O 1
ATOM 862 N N . ASN A 1 121 ? -26.906 -3.718 -25.928 1.00 44.93 121 ASN A N 1
ATOM 863 C CA . ASN A 1 121 ? -25.490 -3.622 -26.303 1.00 41.21 121 ASN A CA 1
ATOM 864 C C . ASN A 1 121 ? -25.047 -2.189 -26.696 1.00 39.22 121 ASN A C 1
ATOM 865 O O . ASN A 1 121 ? -23.868 -1.928 -26.884 1.00 32.93 121 ASN A O 1
ATOM 870 N N . SER A 1 122 ? -25.978 -1.246 -26.836 1.00 35.21 122 SER A N 1
ATOM 871 C CA . SER A 1 122 ? -25.595 0.100 -27.133 1.00 34.63 122 SER A CA 1
ATOM 872 C C . SER A 1 122 ? -25.521 0.962 -25.918 1.00 31.51 122 SER A C 1
ATOM 873 O O . SER A 1 122 ? -25.304 2.171 -26.068 1.00 33.52 122 SER A O 1
ATOM 876 N N . LEU A 1 123 ? -25.741 0.390 -24.737 1.00 32.19 123 LEU A N 1
ATOM 877 C CA . LEU A 1 123 ? -25.826 1.205 -23.499 1.00 37.91 123 LEU A CA 1
ATOM 878 C C . LEU A 1 123 ? -24.492 1.218 -22.699 1.00 35.06 123 LEU A C 1
ATOM 879 O O . LEU A 1 123 ? -23.930 0.166 -22.404 1.00 31.60 123 LEU A O 1
ATOM 884 N N . PHE A 1 124 ? -24.029 2.422 -22.374 1.00 34.87 124 PHE A N 1
ATOM 885 C CA . PHE A 1 124 ? -22.826 2.634 -21.656 1.00 33.34 124 PHE A CA 1
ATOM 886 C C . PHE A 1 124 ? -23.116 3.406 -20.413 1.00 38.55 124 PHE A C 1
ATOM 887 O O . PHE A 1 124 ? -24.113 4.106 -20.360 1.00 39.34 124 PHE A O 1
ATOM 895 N N . LYS A 1 125 ? -22.221 3.314 -19.436 1.00 36.59 125 LYS A N 1
ATOM 896 C CA . LYS A 1 125 ? -22.194 4.254 -18.325 1.00 35.67 125 LYS A CA 1
ATOM 897 C C . LYS A 1 125 ? -20.805 4.826 -18.204 1.00 36.69 125 LYS A C 1
ATOM 898 O O . LYS A 1 125 ? -19.820 4.105 -18.424 1.00 35.28 125 LYS A O 1
ATOM 904 N N . ILE A 1 126 ? -20.742 6.106 -17.851 1.00 31.34 126 ILE A N 1
ATOM 905 C CA . ILE A 1 126 ? -19.502 6.759 -17.551 1.00 34.99 126 ILE A CA 1
ATOM 906 C C . ILE A 1 126 ? -19.292 6.630 -16.054 1.00 38.11 126 ILE A C 1
ATOM 907 O O . ILE A 1 126 ? -20.233 6.884 -15.310 1.00 39.30 126 ILE A O 1
ATOM 912 N N . GLU A 1 127 ? -18.108 6.206 -15.609 1.00 38.62 127 GLU A N 1
ATOM 913 C CA . GLU A 1 127 ? -17.830 6.113 -14.157 1.00 37.76 127 GLU A CA 1
ATOM 914 C C . GLU A 1 127 ? -16.528 6.826 -13.805 1.00 40.55 127 GLU A C 1
ATOM 915 O O . GLU A 1 127 ? -15.599 6.907 -14.627 1.00 37.53 127 GLU A O 1
ATOM 921 N N . GLU A 1 128 ? -16.482 7.349 -12.571 1.00 39.13 128 GLU A N 1
ATOM 922 C CA . GLU A 1 128 ? -15.279 7.981 -11.991 1.00 46.98 128 GLU A CA 1
ATOM 923 C C . GLU A 1 128 ? -14.123 6.984 -11.933 1.00 43.49 128 GLU A C 1
ATOM 924 O O . GLU A 1 128 ? -14.316 5.826 -11.632 1.00 44.51 128 GLU A O 1
ATOM 926 N N . ALA A 1 129 ? -12.935 7.439 -12.298 1.00 49.03 129 ALA A N 1
ATOM 927 C CA . ALA A 1 129 ? -11.697 6.687 -12.104 1.00 51.24 129 ALA A CA 1
ATOM 928 C C . ALA A 1 129 ? -10.782 7.527 -11.232 1.00 66.08 129 ALA A C 1
ATOM 929 O O . ALA A 1 129 ? -10.981 8.749 -11.082 1.00 69.34 129 ALA A O 1
ATOM 931 N N . THR A 1 130 ? -9.742 6.899 -10.700 1.00 72.16 130 THR A N 1
ATOM 932 C CA . THR A 1 130 ? -8.752 7.632 -9.888 1.00 76.03 130 THR A CA 1
ATOM 933 C C . THR A 1 130 ? -7.858 8.512 -10.808 1.00 78.73 130 THR A C 1
ATOM 934 O O . THR A 1 130 ? -7.103 8.014 -11.659 1.00 75.44 130 THR A O 1
ATOM 938 N N . GLY A 1 131 ? -8.000 9.829 -10.652 1.00 69.49 131 GLY A N 1
ATOM 939 C CA . GLY A 1 131 ? -7.474 10.795 -11.612 1.00 67.33 131 GLY A CA 1
ATOM 940 C C . GLY A 1 131 ? -8.453 11.946 -11.830 1.00 68.68 131 GLY A C 1
ATOM 941 O O . GLY A 1 131 ? -9.649 11.744 -12.078 1.00 69.51 131 GLY A O 1
ATOM 942 N N . ALA A 1 132 ? -7.938 13.165 -11.737 1.00 71.19 132 ALA A N 1
ATOM 943 C CA . ALA A 1 132 ? -8.752 14.359 -11.916 1.00 77.53 132 ALA A CA 1
ATOM 944 C C . ALA A 1 132 ? -9.308 14.412 -13.345 1.00 71.17 132 ALA A C 1
ATOM 945 O O . ALA A 1 132 ? -8.563 14.225 -14.302 1.00 63.76 132 ALA A O 1
ATOM 947 N N . HIS A 1 133 ? -10.615 14.658 -13.466 1.00 71.19 133 HIS A N 1
ATOM 948 C CA . HIS A 1 133 ? -11.324 14.673 -14.753 1.00 75.59 133 HIS A CA 1
ATOM 949 C C . HIS A 1 133 ? -11.021 13.414 -15.567 1.00 67.21 133 HIS A C 1
ATOM 950 O O . HIS A 1 133 ? -10.983 13.487 -16.811 1.00 61.29 133 HIS A O 1
ATOM 957 N N . THR A 1 134 ? -10.787 12.296 -14.855 1.00 54.81 134 THR A N 1
ATOM 958 C CA . THR A 1 134 ? -10.534 10.984 -15.443 1.00 48.51 134 THR A CA 1
ATOM 959 C C . THR A 1 134 ? -11.684 9.988 -15.244 1.00 43.98 134 THR A C 1
ATOM 960 O O . THR A 1 134 ? -12.176 9.820 -14.151 1.00 44.49 134 THR A O 1
ATOM 964 N N . TYR A 1 135 ? -12.087 9.305 -16.316 1.00 34.77 135 TYR A N 1
ATOM 965 C CA . TYR A 1 135 ? -13.223 8.408 -16.219 1.00 33.72 135 TYR A CA 1
ATOM 966 C C . TYR A 1 135 ? -12.945 7.094 -16.900 1.00 33.52 135 TYR A C 1
ATOM 967 O O . TYR A 1 135 ? -11.894 6.899 -17.563 1.00 35.61 135 TYR A O 1
ATOM 976 N N . LYS A 1 136 ? -13.866 6.170 -16.705 1.00 31.91 136 LYS A N 1
ATOM 977 C CA . LYS A 1 136 ? -13.883 4.950 -17.480 1.00 33.04 136 LYS A CA 1
ATOM 978 C C . LYS A 1 136 ? -15.289 4.789 -17.973 1.00 29.02 136 LYS A C 1
ATOM 979 O O . LYS A 1 136 ? -16.190 5.485 -17.485 1.00 30.10 136 LYS A O 1
ATOM 985 N N . LEU A 1 137 ? -15.432 3.937 -18.987 1.00 26.42 137 LEU A N 1
ATOM 986 C CA . LEU A 1 137 ? -16.726 3.580 -19.587 1.00 27.94 137 LEU A CA 1
ATOM 987 C C . LEU A 1 137 ? -17.013 2.137 -19.366 1.00 28.84 137 LEU A C 1
ATOM 988 O O . LEU A 1 137 ? -16.109 1.311 -19.491 1.00 31.66 137 LEU A O 1
ATOM 993 N N . THR A 1 138 ? -18.246 1.826 -18.991 1.00 32.37 138 THR A N 1
ATOM 994 C CA . THR A 1 138 ? -18.658 0.449 -18.824 1.00 33.24 138 THR A CA 1
ATOM 995 C C . THR A 1 138 ? -19.859 0.129 -19.702 1.00 31.45 138 THR A C 1
ATOM 996 O O . THR A 1 138 ? -20.513 1.023 -20.262 1.00 36.73 138 THR A O 1
ATOM 1000 N N . THR A 1 139 ? -20.089 -1.167 -19.841 1.00 33.69 139 THR A N 1
ATOM 1001 C CA . THR A 1 139 ? -21.195 -1.779 -20.584 1.00 37.52 139 THR A CA 1
ATOM 1002 C C . THR A 1 139 ? -21.606 -3.024 -19.828 1.00 41.93 139 THR A C 1
ATOM 1003 O O . THR A 1 139 ? -20.846 -3.547 -18.985 1.00 41.00 139 THR A O 1
ATOM 1007 N N . SER A 1 140 ? -22.747 -3.586 -20.196 1.00 39.18 140 SER A N 1
ATOM 1008 C CA . SER A 1 140 ? -23.154 -4.816 -19.547 1.00 37.81 140 SER A CA 1
ATOM 1009 C C . SER A 1 140 ? -22.264 -5.985 -19.974 1.00 40.92 140 SER A C 1
ATOM 1010 O O . SER A 1 140 ? -22.302 -7.057 -19.370 1.00 41.43 140 SER A O 1
ATOM 1013 N N . SER A 1 141 ? -21.436 -5.825 -21.006 1.00 40.95 141 SER A N 1
ATOM 1014 C CA . SER A 1 141 ? -20.461 -6.913 -21.288 1.00 41.26 141 SER A CA 1
ATOM 1015 C C . SER A 1 141 ? -19.087 -6.704 -20.625 1.00 41.12 141 SER A C 1
ATOM 1016 O O . SER A 1 141 ? -18.175 -7.459 -20.877 1.00 39.15 141 SER A O 1
ATOM 1019 N N . GLY A 1 142 ? -18.924 -5.689 -19.799 1.00 39.49 142 GLY A N 1
ATOM 1020 C CA . GLY A 1 142 ? -17.601 -5.429 -19.252 1.00 38.06 142 GLY A CA 1
ATOM 1021 C C . GLY A 1 142 ? -17.227 -3.985 -19.422 1.00 37.50 142 GLY A C 1
ATOM 1022 O O . GLY A 1 142 ? -17.925 -3.207 -20.053 1.00 40.26 142 GLY A O 1
ATOM 1023 N N . THR A 1 143 ? -16.076 -3.640 -18.888 1.00 32.65 143 THR A N 1
ATOM 1024 C CA . THR A 1 143 ? -15.548 -2.329 -18.951 1.00 31.11 143 THR A CA 1
ATOM 1025 C C . THR A 1 143 ? -14.892 -2.152 -20.288 1.00 28.85 143 THR A C 1
ATOM 1026 O O . THR A 1 143 ? -14.358 -3.112 -20.869 1.00 30.26 143 THR A O 1
ATOM 1030 N N . VAL A 1 144 ? -14.930 -0.933 -20.807 1.00 27.53 144 VAL A N 1
ATOM 1031 C CA . VAL A 1 144 ? -14.257 -0.707 -22.045 1.00 24.84 144 VAL A CA 1
ATOM 1032 C C . VAL A 1 144 ? -12.723 -0.736 -21.762 1.00 25.72 144 VAL A C 1
ATOM 1033 O O . VAL A 1 144 ? -12.202 0.048 -20.939 1.00 27.91 144 VAL A O 1
ATOM 1037 N N . GLY A 1 145 ? -12.013 -1.632 -22.413 1.00 26.89 145 GLY A N 1
ATOM 1038 C CA . GLY A 1 145 ? -10.538 -1.573 -22.396 1.00 28.78 145 GLY A CA 1
ATOM 1039 C C . GLY A 1 145 ? -9.951 -1.555 -23.791 1.00 28.97 145 GLY A C 1
ATOM 1040 O O . GLY A 1 145 ? -10.676 -1.362 -24.767 1.00 28.98 145 GLY A O 1
ATOM 1041 N N . THR A 1 146 ? -8.650 -1.814 -23.897 1.00 25.72 146 THR A N 1
ATOM 1042 C CA . THR A 1 146 ? -8.031 -1.998 -25.211 1.00 28.86 146 THR A CA 1
ATOM 1043 C C . THR A 1 146 ? -7.126 -3.216 -25.271 1.00 31.15 146 THR A C 1
ATOM 1044 O O . THR A 1 146 ? -6.692 -3.745 -24.212 1.00 27.87 146 THR A O 1
ATOM 1048 N N . ILE A 1 147 ? -6.923 -3.674 -26.506 1.00 28.81 147 ILE A N 1
ATOM 1049 C CA . ILE A 1 147 ? -5.822 -4.504 -26.888 1.00 30.20 147 ILE A CA 1
ATOM 1050 C C . ILE A 1 147 ? -5.127 -3.838 -28.065 1.00 32.54 147 ILE A C 1
ATOM 1051 O O . ILE A 1 147 ? -5.746 -2.989 -28.718 1.00 29.51 147 ILE A O 1
ATOM 1056 N N . PRO A 1 148 ? -3.870 -4.251 -28.382 1.00 33.09 148 PRO A N 1
ATOM 1057 C CA . PRO A 1 148 ? -3.223 -3.747 -29.592 1.00 30.77 148 PRO A CA 1
ATOM 1058 C C . PRO A 1 148 ? -4.024 -4.153 -30.813 1.00 31.79 148 PRO A C 1
ATOM 1059 O O . PRO A 1 148 ? -4.298 -5.336 -30.979 1.00 25.49 148 PRO A O 1
ATOM 1063 N N . GLY A 1 149 ? -4.348 -3.175 -31.688 1.00 27.59 149 GLY A N 1
ATOM 1064 C CA . GLY A 1 149 ? -5.186 -3.408 -32.822 1.00 29.09 149 GLY A CA 1
ATOM 1065 C C . GLY A 1 149 ? -4.386 -3.537 -34.094 1.00 30.71 149 GLY A C 1
ATOM 1066 O O . GLY A 1 149 ? -3.139 -3.524 -34.046 1.00 28.03 149 GLY A O 1
ATOM 1067 N N . PRO A 1 150 ? -5.094 -3.618 -35.244 1.00 28.61 150 PRO A N 1
ATOM 1068 C CA . PRO A 1 150 ? -4.500 -3.886 -36.540 1.00 28.74 150 PRO A CA 1
ATOM 1069 C C . PRO A 1 150 ? -3.761 -2.718 -37.224 1.00 25.99 150 PRO A C 1
ATOM 1070 O O . PRO A 1 150 ? -3.097 -2.951 -38.220 1.00 27.58 150 PRO A O 1
ATOM 1074 N N . TRP A 1 151 ? -3.886 -1.493 -36.718 1.00 25.83 151 TRP A N 1
ATOM 1075 C CA . TRP A 1 151 ? -3.208 -0.354 -37.338 1.00 26.72 151 TRP A CA 1
ATOM 1076 C C . TRP A 1 151 ? -1.940 -0.049 -36.577 1.00 24.70 151 TRP A C 1
ATOM 1077 O O . TRP A 1 151 ? -1.942 0.756 -35.651 1.00 27.17 151 TRP A O 1
ATOM 1088 N N . LEU A 1 152 ? -0.832 -0.643 -36.997 1.00 29.02 152 LEU A N 1
ATOM 1089 C CA . LEU A 1 152 ? 0.457 -0.427 -36.314 1.00 30.73 152 LEU A CA 1
ATOM 1090 C C . LEU A 1 152 ? 0.383 -0.702 -34.808 1.00 33.44 152 LEU A C 1
ATOM 1091 O O . LEU A 1 152 ? 1.068 -0.055 -34.000 1.00 30.71 152 LEU A O 1
ATOM 1096 N N . GLY A 1 153 ? -0.481 -1.633 -34.414 1.00 30.96 153 GLY A N 1
ATOM 1097 C CA . GLY A 1 153 ? -0.677 -1.934 -32.991 1.00 31.13 153 GLY A CA 1
ATOM 1098 C C . GLY A 1 153 ? -1.423 -0.877 -32.172 1.00 31.40 153 GLY A C 1
ATOM 1099 O O . GLY A 1 153 ? -1.492 -0.998 -30.972 1.00 27.48 153 GLY A O 1
ATOM 1100 N N . ALA A 1 154 ? -2.021 0.129 -32.797 1.00 28.24 154 ALA A N 1
ATOM 1101 C CA . ALA A 1 154 ? -2.812 1.164 -32.038 1.00 28.93 154 ALA A CA 1
ATOM 1102 C C . ALA A 1 154 ? -3.897 0.542 -31.175 1.00 28.60 154 ALA A C 1
ATOM 1103 O O . ALA A 1 154 ? -4.469 -0.452 -31.569 1.00 32.09 154 ALA A O 1
ATOM 1105 N N . PRO A 1 155 ? -4.139 1.095 -29.994 1.00 27.75 155 PRO A N 1
ATOM 1106 C CA . PRO A 1 155 ? -5.113 0.421 -29.107 1.00 29.96 155 PRO A CA 1
ATOM 1107 C C . PRO A 1 155 ? -6.538 0.341 -29.700 1.00 29.55 155 PRO A C 1
ATOM 1108 O O . PRO A 1 155 ? -7.060 1.362 -30.172 1.00 29.37 155 PRO A O 1
ATOM 1112 N N . GLN A 1 156 ? -7.107 -0.853 -29.726 1.00 26.40 156 GLN A N 1
ATOM 1113 C CA . GLN A 1 156 ? -8.451 -1.043 -30.227 1.00 27.76 156 GLN A CA 1
ATOM 1114 C C . GLN A 1 156 ? -9.377 -1.275 -29.050 1.00 29.44 156 GLN A C 1
ATOM 1115 O O . GLN A 1 156 ? -9.013 -2.038 -28.127 1.00 25.47 156 GLN A O 1
ATOM 1121 N N . LEU A 1 157 ? -10.581 -0.691 -29.091 1.00 26.09 157 LEU A N 1
ATOM 1122 C CA . LEU A 1 157 ? -11.503 -0.820 -27.992 1.00 25.15 157 LEU A CA 1
ATOM 1123 C C . LEU A 1 157 ? -12.164 -2.123 -28.017 1.00 23.50 157 LEU A C 1
ATOM 1124 O O . LEU A 1 157 ? -12.691 -2.528 -29.044 1.00 29.19 157 LEU A O 1
ATOM 1129 N N . ILE A 1 158 ? -12.188 -2.758 -26.838 1.00 26.37 158 ILE A N 1
ATOM 1130 C CA . ILE A 1 158 ? -12.989 -3.944 -26.554 1.00 26.20 158 ILE A CA 1
ATOM 1131 C C . ILE A 1 158 ? -13.718 -3.828 -25.218 1.00 28.01 158 ILE A C 1
ATOM 1132 O O . ILE A 1 158 ? -13.472 -2.926 -24.434 1.00 32.31 158 ILE A O 1
ATOM 1137 N N . ALA A 1 159 ? -14.672 -4.712 -24.967 1.00 29.95 159 ALA A N 1
ATOM 1138 C CA . ALA A 1 159 ? -15.249 -4.871 -23.644 1.00 31.75 159 ALA A CA 1
ATOM 1139 C C . ALA A 1 159 ? -14.594 -6.048 -22.912 1.00 34.22 159 ALA A C 1
ATOM 1140 O O . ALA A 1 159 ? -14.470 -7.141 -23.438 1.00 32.63 159 ALA A O 1
ATOM 1142 N N . THR A 1 160 ? -14.208 -5.807 -21.666 1.00 32.99 160 THR A N 1
ATOM 1143 C CA . THR A 1 160 ? -13.412 -6.769 -20.936 1.00 35.89 160 THR A CA 1
ATOM 1144 C C . THR A 1 160 ? -13.711 -6.630 -19.454 1.00 36.51 160 THR A C 1
ATOM 1145 O O . THR A 1 160 ? -14.062 -5.548 -18.978 1.00 41.62 160 THR A O 1
ATOM 1149 N N . ASN A 1 161 ? -13.577 -7.721 -18.713 1.00 37.12 161 ASN A N 1
ATOM 1150 C CA . ASN A 1 161 ? -13.569 -7.623 -17.265 1.00 37.41 161 ASN A CA 1
ATOM 1151 C C . ASN A 1 161 ? -12.175 -7.806 -16.677 1.00 36.03 161 ASN A C 1
ATOM 1152 O O . ASN A 1 161 ? -12.056 -7.990 -15.479 1.00 38.81 161 ASN A O 1
ATOM 1157 N N . ASP A 1 162 ? -11.139 -7.762 -17.505 1.00 30.53 162 ASP A N 1
ATOM 1158 C CA . ASP A 1 162 ? -9.768 -7.681 -17.017 1.00 32.93 162 ASP A CA 1
ATOM 1159 C C . ASP A 1 162 ? -9.408 -6.250 -16.620 1.00 36.53 162 ASP A C 1
ATOM 1160 O O . ASP A 1 162 ? -9.246 -5.355 -17.497 1.00 34.93 162 ASP A O 1
ATOM 1165 N N . ASP A 1 163 ? -9.288 -6.039 -15.310 1.00 34.39 163 ASP A N 1
ATOM 1166 C CA . ASP A 1 163 ? -9.051 -4.718 -14.738 1.00 36.68 163 ASP A CA 1
ATOM 1167 C C . ASP A 1 163 ? -7.753 -4.073 -15.289 1.00 39.36 163 ASP A C 1
ATOM 1168 O O . ASP A 1 163 ? -7.650 -2.849 -15.352 1.00 39.91 163 ASP A O 1
ATOM 1173 N N . ALA A 1 164 ? -6.752 -4.873 -15.646 1.00 35.21 164 ALA A N 1
ATOM 1174 C CA . ALA A 1 164 ? -5.500 -4.302 -16.142 1.00 35.13 164 ALA A CA 1
ATOM 1175 C C . ALA A 1 164 ? -5.682 -3.691 -17.582 1.00 33.95 164 ALA A C 1
ATOM 1176 O O . ALA A 1 164 ? -4.815 -2.971 -18.088 1.00 31.69 164 ALA A O 1
ATOM 1178 N N . LYS A 1 165 ? -6.811 -3.979 -18.234 1.00 32.00 165 LYS A N 1
ATOM 1179 C CA . LYS A 1 165 ? -7.023 -3.490 -19.568 1.00 31.56 165 LYS A CA 1
ATOM 1180 C C . LYS A 1 165 ? -7.900 -2.254 -19.669 1.00 33.12 165 LYS A C 1
ATOM 1181 O O . LYS A 1 165 ? -8.101 -1.736 -20.776 1.00 30.32 165 LYS A O 1
ATOM 1187 N N . THR A 1 166 ? -8.391 -1.757 -18.543 1.00 34.77 166 THR A N 1
ATOM 1188 C CA . THR A 1 166 ? -9.298 -0.598 -18.558 1.00 32.88 166 THR A CA 1
ATOM 1189 C C . THR A 1 166 ? -8.696 0.604 -19.283 1.00 30.48 166 THR A C 1
ATOM 1190 O O . THR A 1 166 ? -7.509 0.888 -19.159 1.00 27.61 166 THR A O 1
ATOM 1194 N N . LEU A 1 167 ? -9.526 1.255 -20.083 1.00 31.50 167 LEU A N 1
ATOM 1195 C CA . LEU A 1 167 ? -9.153 2.479 -20.783 1.00 28.41 167 LEU A CA 1
ATOM 1196 C C . LEU A 1 167 ? -9.610 3.668 -19.981 1.00 30.98 167 LEU A C 1
ATOM 1197 O O . LEU A 1 167 ? -10.813 3.859 -19.806 1.00 30.72 167 LEU A O 1
ATOM 1202 N N . PHE A 1 168 ? -8.656 4.474 -19.519 1.00 27.60 168 PHE A N 1
ATOM 1203 C CA . PHE A 1 168 ? -8.957 5.683 -18.787 1.00 31.43 168 PHE A CA 1
ATOM 1204 C C . PHE A 1 168 ? -8.975 6.881 -19.731 1.00 25.62 168 PHE A C 1
ATOM 1205 O O . PHE A 1 168 ? -8.032 7.069 -20.521 1.00 31.01 168 PHE A O 1
ATOM 1213 N N . VAL A 1 169 ? -10.032 7.683 -19.631 1.00 26.10 169 VAL A N 1
ATOM 1214 C CA . VAL A 1 169 ? -10.258 8.790 -20.567 1.00 28.98 169 VAL A CA 1
ATOM 1215 C C . VAL A 1 169 ? -10.617 10.087 -19.909 1.00 29.66 169 VAL A C 1
ATOM 1216 O O . VAL A 1 169 ? -11.080 10.126 -18.801 1.00 30.61 169 VAL A O 1
ATOM 1220 N N . LYS A 1 170 ? -10.494 11.133 -20.691 1.00 33.22 170 LYS A N 1
ATOM 1221 C CA . LYS A 1 170 ? -11.073 12.393 -20.333 1.00 38.53 170 LYS A CA 1
ATOM 1222 C C . LYS A 1 170 ? -11.854 12.911 -21.567 1.00 37.70 170 LYS A C 1
ATOM 1223 O O . LYS A 1 170 ? -11.667 12.402 -22.711 1.00 31.36 170 LYS A O 1
ATOM 1229 N N . PHE A 1 171 ? -12.759 13.857 -21.315 1.00 32.26 171 PHE A N 1
ATOM 1230 C CA . PHE A 1 171 ? -13.677 14.364 -22.315 1.00 33.78 171 PHE A CA 1
ATOM 1231 C C . PHE A 1 171 ? -13.306 15.788 -22.616 1.00 39.53 171 PHE A C 1
ATOM 1232 O O . PHE A 1 171 ? -13.232 16.647 -21.714 1.00 42.33 171 PHE A O 1
ATOM 1240 N N . VAL A 1 172 ? -13.058 16.049 -23.878 1.00 36.97 172 VAL A N 1
ATOM 1241 C CA . VAL A 1 172 ? -12.494 17.323 -24.253 1.00 40.06 172 VAL A CA 1
ATOM 1242 C C . VAL A 1 172 ? -13.510 17.990 -25.149 1.00 41.14 172 VAL A C 1
ATOM 1243 O O . VAL A 1 172 ? -13.790 17.491 -26.267 1.00 40.37 172 VAL A O 1
ATOM 1247 N N . LYS A 1 173 ? -14.063 19.090 -24.646 1.00 36.19 173 LYS A N 1
ATOM 1248 C CA . LYS A 1 173 ? -15.124 19.823 -25.328 1.00 42.66 173 LYS A CA 1
ATOM 1249 C C . LYS A 1 173 ? -14.661 20.272 -26.679 1.00 40.90 173 LYS A C 1
ATOM 1250 O O . LYS A 1 173 ? -13.547 20.800 -26.817 1.00 35.66 173 LYS A O 1
ATOM 1256 N N . VAL A 1 174 ? -15.499 20.064 -27.687 1.00 41.97 174 VAL A N 1
ATOM 1257 C CA . VAL A 1 174 ? -15.168 20.516 -29.016 1.00 48.85 174 VAL A CA 1
ATOM 1258 C C . VAL A 1 174 ? -15.457 22.015 -29.069 1.00 52.69 174 VAL A C 1
ATOM 1259 O O . VAL A 1 174 ? -16.590 22.434 -28.832 1.00 53.32 174 VAL A O 1
ATOM 1263 N N . ASP A 1 175 ? -14.417 22.791 -29.371 1.00 55.12 175 ASP A N 1
ATOM 1264 C CA . ASP A 1 175 ? -14.436 24.258 -29.306 1.00 68.47 175 ASP A CA 1
ATOM 1265 C C . ASP A 1 175 ? -14.165 24.827 -30.698 1.00 64.73 175 ASP A C 1
ATOM 1266 O O . ASP A 1 175 ? -15.046 24.816 -31.551 1.00 61.49 175 ASP A O 1
ATOM 1268 N N . ARG B 1 1 ? 10.551 42.284 -46.926 1.00 50.34 1 ARG B N 1
ATOM 1269 C CA . ARG B 1 1 ? 10.192 41.025 -46.208 1.00 48.35 1 ARG B CA 1
ATOM 1270 C C . ARG B 1 1 ? 9.632 41.438 -44.832 1.00 50.17 1 ARG B C 1
ATOM 1271 O O . ARG B 1 1 ? 10.065 42.441 -44.246 1.00 53.74 1 ARG B O 1
ATOM 1273 N N . GLU B 1 2 ? 8.610 40.739 -44.355 1.00 44.97 2 GLU B N 1
ATOM 1274 C CA . GLU B 1 2 ? 8.090 40.932 -43.010 1.00 41.95 2 GLU B CA 1
ATOM 1275 C C . GLU B 1 2 ? 8.213 39.593 -42.259 1.00 44.96 2 GLU B C 1
ATOM 1276 O O . GLU B 1 2 ? 8.320 38.514 -42.869 1.00 37.34 2 GLU B O 1
ATOM 1278 N N . GLN B 1 3 ? 8.139 39.650 -40.938 1.00 39.32 3 GLN B N 1
ATOM 1279 C CA . GLN B 1 3 ? 8.121 38.417 -40.130 1.00 39.43 3 GLN B CA 1
ATOM 1280 C C . GLN B 1 3 ? 6.817 37.758 -40.314 1.00 38.73 3 GLN B C 1
ATOM 1281 O O . GLN B 1 3 ? 5.767 38.368 -40.124 1.00 34.98 3 GLN B O 1
ATOM 1287 N N . VAL B 1 4 ? 6.870 36.485 -40.653 1.00 36.06 4 VAL B N 1
ATOM 1288 C CA . VAL B 1 4 ? 5.629 35.755 -40.789 1.00 35.09 4 VAL B CA 1
ATOM 1289 C C . VAL B 1 4 ? 5.074 35.532 -39.411 1.00 35.62 4 VAL B C 1
ATOM 1290 O O . VAL B 1 4 ? 5.835 35.162 -38.491 1.00 35.43 4 VAL B O 1
ATOM 1294 N N . LYS B 1 5 ? 3.761 35.711 -39.263 1.00 32.34 5 LYS B N 1
ATOM 1295 C CA . LYS B 1 5 ? 3.111 35.553 -37.971 1.00 33.82 5 LYS B CA 1
ATOM 1296 C C . LYS B 1 5 ? 2.141 34.377 -37.929 1.00 34.22 5 LYS B C 1
ATOM 1297 O O . LYS B 1 5 ? 1.356 34.173 -38.866 1.00 35.37 5 LYS B O 1
ATOM 1300 N N . ASP B 1 6 ? 2.125 33.658 -36.809 1.00 33.94 6 ASP B N 1
ATOM 1301 C CA . ASP B 1 6 ? 1.178 32.571 -36.597 1.00 32.33 6 ASP B CA 1
ATOM 1302 C C . ASP B 1 6 ? -0.197 33.102 -36.281 1.00 36.48 6 ASP B C 1
ATOM 1303 O O . ASP B 1 6 ? -0.403 34.324 -36.268 1.00 38.65 6 ASP B O 1
ATOM 1308 N N . SER B 1 7 ? -1.162 32.208 -36.065 1.00 35.31 7 SER B N 1
ATOM 1309 C CA . SER B 1 7 ? -2.525 32.622 -35.869 1.00 36.94 7 SER B CA 1
ATOM 1310 C C . SER B 1 7 ? -2.741 33.280 -34.531 1.00 42.17 7 SER B C 1
ATOM 1311 O O . SER B 1 7 ? -3.866 33.613 -34.239 1.00 44.42 7 SER B O 1
ATOM 1314 N N . ASN B 1 8 ? -1.711 33.394 -33.699 1.00 41.71 8 ASN B N 1
ATOM 1315 C CA . ASN B 1 8 ? -1.840 34.204 -32.476 1.00 48.66 8 ASN B CA 1
ATOM 1316 C C . ASN B 1 8 ? -0.986 35.470 -32.475 1.00 44.48 8 ASN B C 1
ATOM 1317 O O . ASN B 1 8 ? -0.705 36.032 -31.426 1.00 46.74 8 ASN B O 1
ATOM 1322 N N . GLY B 1 9 ? -0.579 35.933 -33.644 1.00 43.84 9 GLY B N 1
ATOM 1323 C CA . GLY B 1 9 ? 0.245 37.128 -33.749 1.00 39.58 9 GLY B CA 1
ATOM 1324 C C . GLY B 1 9 ? 1.719 36.944 -33.473 1.00 43.06 9 GLY B C 1
ATOM 1325 O O . GLY B 1 9 ? 2.463 37.888 -33.596 1.00 43.49 9 GLY B O 1
ATOM 1326 N N . ASN B 1 10 ? 2.202 35.755 -33.130 1.00 39.43 10 ASN B N 1
ATOM 1327 C CA . ASN B 1 10 ? 3.629 35.647 -32.861 1.00 42.61 10 ASN B CA 1
ATOM 1328 C C . ASN B 1 10 ? 4.445 35.220 -34.057 1.00 37.52 10 ASN B C 1
ATOM 1329 O O . ASN B 1 10 ? 3.951 34.494 -34.877 1.00 38.36 10 ASN B O 1
ATOM 1334 N N . PRO B 1 11 ? 5.715 35.636 -34.114 1.00 40.72 11 PRO B N 1
ATOM 1335 C CA . PRO B 1 11 ? 6.535 35.315 -35.272 1.00 42.55 11 PRO B CA 1
ATOM 1336 C C . PRO B 1 11 ? 6.789 33.825 -35.406 1.00 44.89 11 PRO B C 1
ATOM 1337 O O . PRO B 1 11 ? 6.921 33.100 -34.414 1.00 44.49 11 PRO B O 1
ATOM 1341 N N . VAL B 1 12 ? 6.799 33.362 -36.644 1.00 38.71 12 VAL B N 1
ATOM 1342 C CA . VAL B 1 12 ? 6.993 31.967 -36.934 1.00 33.94 12 VAL B CA 1
ATOM 1343 C C . VAL B 1 12 ? 8.466 31.669 -36.824 1.00 34.81 12 VAL B C 1
ATOM 1344 O O . VAL B 1 12 ? 9.279 32.396 -37.404 1.00 34.07 12 VAL B O 1
ATOM 1348 N N . LYS B 1 13 ? 8.790 30.605 -36.071 1.00 34.56 13 LYS B N 1
ATOM 1349 C CA . LYS B 1 13 ? 10.193 30.252 -35.741 1.00 35.21 13 LYS B CA 1
ATOM 1350 C C . LYS B 1 13 ? 10.648 29.065 -36.610 1.00 36.49 13 LYS B C 1
ATOM 1351 O O . LYS B 1 13 ? 9.957 28.040 -36.720 1.00 43.84 13 LYS B O 1
ATOM 1353 N N . ARG B 1 14 ? 11.805 29.203 -37.228 1.00 34.95 14 ARG B N 1
ATOM 1354 C CA . ARG B 1 14 ? 12.394 28.154 -38.003 1.00 35.54 14 ARG B CA 1
ATOM 1355 C C . ARG B 1 14 ? 12.515 26.931 -37.125 1.00 39.77 14 ARG B C 1
ATOM 1356 O O . ARG B 1 14 ? 12.872 27.036 -35.943 1.00 38.70 14 ARG B O 1
ATOM 1358 N N . GLY B 1 15 ? 12.165 25.778 -37.698 1.00 40.83 15 GLY B N 1
ATOM 1359 C CA . GLY B 1 15 ? 12.182 24.486 -37.009 1.00 46.06 15 GLY B CA 1
ATOM 1360 C C . GLY B 1 15 ? 11.059 24.140 -36.032 1.00 44.27 15 GLY B C 1
ATOM 1361 O O . GLY B 1 15 ? 10.907 22.958 -35.687 1.00 44.46 15 GLY B O 1
ATOM 1362 N N . ALA B 1 16 ? 10.279 25.122 -35.572 1.00 40.44 16 ALA B N 1
ATOM 1363 C CA . ALA B 1 16 ? 9.107 24.804 -34.717 1.00 42.22 16 ALA B CA 1
ATOM 1364 C C . ALA B 1 16 ? 7.933 24.256 -35.545 1.00 40.77 16 ALA B C 1
ATOM 1365 O O . ALA B 1 16 ? 7.874 24.461 -36.782 1.00 41.44 16 ALA B O 1
ATOM 1367 N N . LYS B 1 17 ? 7.035 23.533 -34.880 1.00 35.51 17 LYS B N 1
ATOM 1368 C CA . LYS B 1 17 ? 5.920 22.815 -35.553 1.00 35.89 17 LYS B CA 1
ATOM 1369 C C . LYS B 1 17 ? 4.662 23.685 -35.657 1.00 32.85 17 LYS B C 1
ATOM 1370 O O . LYS B 1 17 ? 4.241 24.267 -34.659 1.00 35.41 17 LYS B O 1
ATOM 1374 N N . TYR B 1 18 ? 4.093 23.773 -36.872 1.00 33.71 18 TYR B N 1
ATOM 1375 C CA . TYR B 1 18 ? 2.823 24.464 -37.131 1.00 30.96 18 TYR B CA 1
ATOM 1376 C C . TYR B 1 18 ? 1.897 23.593 -37.925 1.00 26.52 18 TYR B C 1
ATOM 1377 O O . TYR B 1 18 ? 2.362 22.840 -38.750 1.00 29.92 18 TYR B O 1
ATOM 1386 N N . PHE B 1 19 ? 0.607 23.726 -37.680 1.00 25.58 19 PHE B N 1
ATOM 1387 C CA . PHE B 1 19 ? -0.412 23.236 -38.603 1.00 28.89 19 PHE B CA 1
ATOM 1388 C C . PHE B 1 19 ? -0.564 24.284 -39.688 1.00 28.58 19 PHE B C 1
ATOM 1389 O O . PHE B 1 19 ? -0.540 25.465 -39.369 1.00 29.51 19 PHE B O 1
ATOM 1397 N N . ILE B 1 20 ? -0.776 23.878 -40.936 1.00 26.54 20 ILE B N 1
ATOM 1398 C CA . ILE B 1 20 ? -1.149 24.876 -41.996 1.00 27.73 20 ILE B CA 1
ATOM 1399 C C . ILE B 1 20 ? -2.644 24.681 -42.216 1.00 29.90 20 ILE B C 1
ATOM 1400 O O . ILE B 1 20 ? -3.101 23.615 -42.656 1.00 28.77 20 ILE B O 1
ATOM 1405 N N . GLN B 1 21 ? -3.419 25.689 -41.850 1.00 27.80 21 GLN B N 1
ATOM 1406 C CA . GLN B 1 21 ? -4.855 25.623 -41.998 1.00 29.30 21 GLN B CA 1
ATOM 1407 C C . GLN B 1 21 ? -5.431 26.612 -43.017 1.00 32.22 21 GLN B C 1
ATOM 1408 O O . GLN B 1 21 ? -5.062 27.751 -42.979 1.00 33.52 21 GLN B O 1
ATOM 1414 N N . PRO B 1 22 ? -6.242 26.124 -43.989 1.00 34.89 22 PRO B N 1
ATOM 1415 C CA . PRO B 1 22 ? -6.873 26.991 -44.987 1.00 38.47 22 PRO B CA 1
ATOM 1416 C C . PRO B 1 22 ? -7.786 27.960 -44.294 1.00 43.84 22 PRO B C 1
ATOM 1417 O O . PRO B 1 22 ? -8.552 27.540 -43.446 1.00 44.96 22 PRO B O 1
ATOM 1421 N N . ALA B 1 23 ? -7.630 29.251 -44.592 1.00 48.89 23 ALA B N 1
ATOM 1422 C CA . ALA B 1 23 ? -8.512 30.299 -44.043 1.00 50.86 23 ALA B CA 1
ATOM 1423 C C . ALA B 1 23 ? -9.934 30.131 -44.552 1.00 53.37 23 ALA B C 1
ATOM 1424 O O . ALA B 1 23 ? -10.153 29.599 -45.646 1.00 62.05 23 ALA B O 1
ATOM 1426 N N . LYS B 1 24 ? -10.910 30.569 -43.762 1.00 57.54 24 LYS B N 1
ATOM 1427 C CA . LYS B 1 24 ? -12.292 30.637 -44.224 1.00 56.02 24 LYS B CA 1
ATOM 1428 C C . LYS B 1 24 ? -12.750 29.287 -44.820 1.00 58.96 24 LYS B C 1
ATOM 1429 O O . LYS B 1 24 ? -13.082 29.171 -46.005 1.00 58.99 24 LYS B O 1
ATOM 1432 N N . SER B 1 25 ? -12.762 28.264 -43.969 1.00 56.89 25 SER B N 1
ATOM 1433 C CA . SER B 1 25 ? -13.045 26.910 -44.403 1.00 58.15 25 SER B CA 1
ATOM 1434 C C . SER B 1 25 ? -13.761 26.083 -43.331 1.00 53.51 25 SER B C 1
ATOM 1435 O O . SER B 1 25 ? -13.395 26.144 -42.167 1.00 56.73 25 SER B O 1
ATOM 1438 N N . ASN B 1 26 ? -14.767 25.300 -43.729 1.00 53.88 26 ASN B N 1
ATOM 1439 C CA . ASN B 1 26 ? -15.417 24.366 -42.788 1.00 62.35 26 ASN B CA 1
ATOM 1440 C C . ASN B 1 26 ? -14.611 23.045 -42.601 1.00 56.35 26 ASN B C 1
ATOM 1441 O O . ASN B 1 26 ? -14.961 22.254 -41.731 1.00 56.96 26 ASN B O 1
ATOM 1443 N N . GLY B 1 27 ? -13.567 22.829 -43.423 1.00 53.54 27 GLY B N 1
ATOM 1444 C CA . GLY B 1 27 ? -12.663 21.659 -43.345 1.00 51.53 27 GLY B CA 1
ATOM 1445 C C . GLY B 1 27 ? -11.499 21.925 -42.396 1.00 48.26 27 GLY B C 1
ATOM 1446 O O . GLY B 1 27 ? -11.447 23.003 -41.791 1.00 51.80 27 GLY B O 1
ATOM 1447 N N . GLY B 1 28 ? -10.576 20.957 -42.251 1.00 41.50 28 GLY B N 1
ATOM 1448 C CA . GLY B 1 28 ? -9.466 21.067 -41.296 1.00 34.87 28 GLY B CA 1
ATOM 1449 C C . GLY B 1 28 ? -8.157 21.485 -41.925 1.00 32.55 28 GLY B C 1
ATOM 1450 O O . GLY B 1 28 ? -8.142 22.140 -42.931 1.00 33.70 28 GLY B O 1
ATOM 1451 N N . GLY B 1 29 ? -7.047 21.048 -41.362 1.00 29.96 29 GLY B N 1
ATOM 1452 C CA . GLY B 1 29 ? -5.705 21.354 -41.898 1.00 27.58 29 GLY B CA 1
ATOM 1453 C C . GLY B 1 29 ? -5.191 20.480 -43.005 1.00 23.67 29 GLY B C 1
ATOM 1454 O O . GLY B 1 29 ? -5.881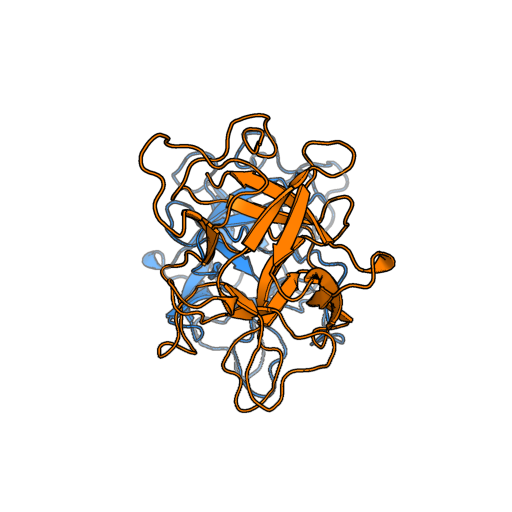 19.622 -43.454 1.00 27.09 29 GLY B O 1
ATOM 1455 N N . LEU B 1 30 ? -3.958 20.732 -43.445 1.00 23.95 30 LEU B N 1
ATOM 1456 C CA . LEU B 1 30 ? -3.358 20.011 -44.533 1.00 23.29 30 LEU B CA 1
ATOM 1457 C C . LEU B 1 30 ? -2.646 18.723 -44.012 1.00 22.81 30 LEU B C 1
ATOM 1458 O O . LEU B 1 30 ? -1.996 18.736 -42.988 1.00 25.53 30 LEU B O 1
ATOM 1463 N N . VAL B 1 31 ? -2.771 17.675 -44.780 1.00 22.14 31 VAL B N 1
ATOM 1464 C CA . VAL B 1 31 ? -2.413 16.299 -44.391 1.00 24.78 31 VAL B CA 1
ATOM 1465 C C . VAL B 1 31 ? -1.840 15.590 -45.612 1.00 25.77 31 VAL B C 1
ATOM 1466 O O . VAL B 1 31 ? -2.246 15.883 -46.764 1.00 25.42 31 VAL B O 1
ATOM 1470 N N . PRO B 1 32 ? -0.913 14.619 -45.394 1.00 24.97 32 PRO B N 1
ATOM 1471 C CA . PRO B 1 32 ? -0.541 13.750 -46.523 1.00 23.32 32 PRO B CA 1
ATOM 1472 C C . PRO B 1 32 ? -1.683 12.858 -46.884 1.00 22.61 32 PRO B C 1
ATOM 1473 O O . PRO B 1 32 ? -2.438 12.438 -45.994 1.00 23.64 32 PRO B O 1
ATOM 1477 N N . ALA B 1 33 ? -1.779 12.506 -48.156 1.00 23.93 33 ALA B N 1
ATOM 1478 C CA . ALA B 1 33 ? -2.826 11.613 -48.609 1.00 26.43 33 ALA B CA 1
ATOM 1479 C C . ALA B 1 33 ? -2.361 11.103 -49.910 1.00 25.31 33 ALA B C 1
ATOM 1480 O O . ALA B 1 33 ? -1.710 11.830 -50.656 1.00 24.18 33 ALA B O 1
ATOM 1482 N N . ALA B 1 34 ? -2.682 9.838 -50.184 1.00 24.04 34 ALA B N 1
ATOM 1483 C CA . ALA B 1 34 ? -2.433 9.277 -51.491 1.00 26.42 34 ALA B CA 1
ATOM 1484 C C . ALA B 1 34 ? -3.236 9.975 -52.526 1.00 26.99 34 ALA B C 1
ATOM 1485 O O . ALA B 1 34 ? -4.474 10.176 -52.352 1.00 28.36 34 ALA B O 1
ATOM 1487 N N . ILE B 1 35 ? -2.563 10.289 -53.628 1.00 25.90 35 ILE B N 1
ATOM 1488 C CA . ILE B 1 35 ? -3.218 10.900 -54.783 1.00 25.20 35 ILE B CA 1
ATOM 1489 C C . ILE B 1 35 ? -3.234 9.966 -55.954 1.00 27.19 35 ILE B C 1
ATOM 1490 O O . ILE B 1 35 ? -3.869 10.262 -56.939 1.00 28.11 35 ILE B O 1
ATOM 1495 N N . ASN B 1 36 ? -2.492 8.863 -55.884 1.00 27.62 36 ASN B N 1
ATOM 1496 C CA . ASN B 1 36 ? -2.465 7.864 -56.940 1.00 27.00 36 ASN B CA 1
ATOM 1497 C C . ASN B 1 36 ? -2.677 6.537 -56.219 1.00 29.77 36 ASN B C 1
ATOM 1498 O O . ASN B 1 36 ? -2.331 6.396 -55.062 1.00 29.95 36 ASN B O 1
ATOM 1503 N N . ILE B 1 37 ? -3.158 5.529 -56.922 1.00 32.13 37 ILE B N 1
ATOM 1504 C CA . ILE B 1 37 ? -3.529 4.274 -56.252 1.00 29.96 37 ILE B CA 1
ATOM 1505 C C . ILE B 1 37 ? -2.320 3.413 -56.129 1.00 29.64 37 ILE B C 1
ATOM 1506 O O . ILE B 1 37 ? -1.906 3.089 -55.034 1.00 31.87 37 ILE B O 1
ATOM 1511 N N . LEU B 1 38 ? -1.727 3.071 -57.259 1.00 33.49 38 LEU B N 1
ATOM 1512 C CA . LEU B 1 38 ? -0.564 2.198 -57.300 1.00 31.25 38 LEU B CA 1
ATOM 1513 C C . LEU B 1 38 ? 0.356 2.553 -58.503 1.00 30.77 38 LEU B C 1
ATOM 1514 O O . LEU B 1 38 ? -0.056 2.435 -59.662 1.00 30.62 38 LEU B O 1
ATOM 1519 N N . PRO B 1 39 ? 1.585 2.964 -58.262 1.00 29.00 39 PRO B N 1
ATOM 1520 C CA . PRO B 1 39 ? 2.172 3.132 -56.923 1.00 32.37 39 PRO B CA 1
ATOM 1521 C C . PRO B 1 39 ? 1.506 4.276 -56.181 1.00 30.08 39 PRO B C 1
ATOM 1522 O O . PRO B 1 39 ? 1.003 5.197 -56.819 1.00 32.24 39 PRO B O 1
ATOM 1526 N N . PHE B 1 40 ? 1.422 4.202 -54.860 1.00 27.51 40 PHE B N 1
ATOM 1527 C CA . PHE B 1 40 ? 0.854 5.324 -54.044 1.00 27.71 40 PHE B CA 1
ATOM 1528 C C . PHE B 1 40 ? 1.919 6.295 -53.493 1.00 27.30 40 PHE B C 1
ATOM 1529 O O . PHE B 1 40 ? 1.554 7.248 -52.856 1.00 28.27 40 PHE B O 1
ATOM 1537 N N . CYS B 1 41 ? 3.215 6.037 -53.678 1.00 29.81 41 CYS B N 1
ATOM 1538 C CA . CYS B 1 41 ? 4.269 7.045 -53.456 1.00 29.51 41 CYS B CA 1
ATOM 1539 C C . CYS B 1 41 ? 4.697 7.692 -54.760 1.00 28.54 41 CYS B C 1
ATOM 1540 O O . CYS B 1 41 ? 4.683 7.037 -55.782 1.00 35.43 41 CYS B O 1
ATOM 1543 N N . PRO B 1 42 ? 5.054 8.981 -54.764 1.00 29.68 42 PRO B N 1
ATOM 1544 C CA . PRO B 1 42 ? 4.976 9.846 -53.594 1.00 27.68 42 PRO B CA 1
ATOM 1545 C C . PRO B 1 42 ? 3.512 10.261 -53.230 1.00 24.18 42 PRO B C 1
ATOM 1546 O O . PRO B 1 42 ? 2.646 10.297 -54.065 1.00 25.56 42 PRO B O 1
ATOM 1550 N N . LEU B 1 43 ? 3.308 10.502 -51.973 1.00 24.29 43 LEU B N 1
ATOM 1551 C CA . LEU B 1 43 ? 2.108 11.089 -51.435 1.00 25.79 43 LEU B CA 1
ATOM 1552 C C . LEU B 1 43 ? 1.878 12.518 -51.865 1.00 26.51 43 LEU B C 1
ATOM 1553 O O . LEU B 1 43 ? 2.820 13.275 -52.109 1.00 26.53 43 LEU B O 1
ATOM 1558 N N . GLY B 1 44 ? 0.608 12.864 -51.992 1.00 29.52 44 GLY B N 1
ATOM 1559 C CA . GLY B 1 44 ? 0.170 14.230 -52.211 1.00 25.35 44 GLY B CA 1
ATOM 1560 C C . GLY B 1 44 ? -0.271 14.847 -50.940 1.00 23.40 44 GLY B C 1
ATOM 1561 O O . GLY B 1 44 ? -0.129 14.271 -49.820 1.00 25.87 44 GLY B O 1
ATOM 1562 N N . ILE B 1 45 ? -0.788 16.058 -51.052 1.00 24.08 45 ILE B N 1
ATOM 1563 C CA . ILE B 1 45 ? -1.232 16.833 -49.876 1.00 24.36 45 ILE B CA 1
ATOM 1564 C C . ILE B 1 45 ? -2.662 17.312 -50.116 1.00 24.03 45 ILE B C 1
ATOM 1565 O O . ILE B 1 45 ? -3.003 17.832 -51.187 1.00 24.97 45 ILE B O 1
ATOM 1570 N N . THR B 1 46 ? -3.496 17.153 -49.116 1.00 24.27 46 THR B N 1
ATOM 1571 C CA . THR B 1 46 ? -4.923 17.382 -49.267 1.00 26.52 46 THR B CA 1
ATOM 1572 C C . THR B 1 46 ? -5.377 18.119 -48.015 1.00 29.00 46 THR B C 1
ATOM 1573 O O . THR B 1 46 ? -4.734 18.030 -46.940 1.00 24.83 46 THR B O 1
ATOM 1577 N N . GLN B 1 47 ? -6.382 18.956 -48.166 1.00 27.71 47 GLN B N 1
ATOM 1578 C CA . GLN B 1 47 ? -6.989 19.533 -46.993 1.00 31.22 47 GLN B CA 1
ATOM 1579 C C . GLN B 1 47 ? -7.984 18.534 -46.518 1.00 32.48 47 GLN B C 1
ATOM 1580 O O . GLN B 1 47 ? -8.823 18.073 -47.283 1.00 39.54 47 GLN B O 1
ATOM 1586 N N . THR B 1 48 ? -7.991 18.261 -45.238 1.00 34.76 48 THR B N 1
ATOM 1587 C CA . THR B 1 48 ? -9.015 17.335 -44.755 1.00 36.57 48 THR B CA 1
ATOM 1588 C C . THR B 1 48 ? -10.382 18.013 -44.700 1.00 39.08 48 THR B C 1
ATOM 1589 O O . THR B 1 48 ? -10.498 19.195 -44.334 1.00 31.68 48 THR B O 1
ATOM 1593 N N . LEU B 1 49 ? -11.414 17.251 -45.049 1.00 42.15 49 LEU B N 1
ATOM 1594 C CA . LEU B 1 49 ? -12.828 17.702 -44.974 1.00 42.90 49 LEU B CA 1
ATOM 1595 C C . LEU B 1 49 ? -13.388 17.724 -43.568 1.00 44.65 49 LEU B C 1
ATOM 1596 O O . LEU B 1 49 ? -14.378 18.406 -43.260 1.00 41.52 49 LEU B O 1
ATOM 1601 N N . LEU B 1 50 ? -12.748 16.984 -42.696 1.00 38.44 50 LEU B N 1
ATOM 1602 C CA . LEU B 1 50 ? -13.186 16.916 -41.342 1.00 39.54 50 LEU B CA 1
ATOM 1603 C C . LEU B 1 50 ? -12.824 18.186 -40.582 1.00 37.58 50 LEU B C 1
ATOM 1604 O O . LEU B 1 50 ? -11.662 18.545 -40.478 1.00 40.80 50 LEU B O 1
ATOM 1609 N N . PRO B 1 51 ? -13.815 18.848 -39.989 1.00 42.44 51 PRO B N 1
ATOM 1610 C CA . PRO B 1 51 ? -13.615 20.170 -39.360 1.00 44.47 51 PRO B CA 1
ATOM 1611 C C . PRO B 1 51 ? -12.634 20.217 -38.183 1.00 46.33 51 PRO B C 1
ATOM 1612 O O . PRO B 1 51 ? -11.856 21.185 -38.031 1.00 49.26 51 PRO B O 1
ATOM 1616 N N . TYR B 1 52 ? -12.583 19.181 -37.375 1.00 44.26 52 TYR B N 1
ATOM 1617 C CA . TYR B 1 52 ? -11.743 19.300 -36.185 1.00 42.37 52 TYR B CA 1
ATOM 1618 C C . TYR B 1 52 ? -10.314 18.756 -36.283 1.00 40.09 52 TYR B C 1
ATOM 1619 O O . TYR B 1 52 ? -9.530 18.830 -35.342 1.00 37.34 52 TYR B O 1
ATOM 1628 N N . GLN B 1 53 ? -9.951 18.296 -37.456 1.00 34.41 53 GLN B N 1
ATOM 1629 C CA . GLN B 1 53 ? -8.676 17.754 -37.661 1.00 31.64 53 GLN B CA 1
ATOM 1630 C C . GLN B 1 53 ? -7.737 18.891 -38.045 1.00 30.59 53 GLN B C 1
ATOM 1631 O O . GLN B 1 53 ? -7.959 19.560 -39.013 1.00 32.30 53 GLN B O 1
ATOM 1637 N N . PRO B 1 54 ? -6.656 19.073 -37.305 1.00 29.79 54 PRO B N 1
ATOM 1638 C CA . PRO B 1 54 ? -5.831 20.271 -37.412 1.00 30.54 54 PRO B CA 1
ATOM 1639 C C . PRO B 1 54 ? -4.841 20.206 -38.513 1.00 30.22 54 PRO B C 1
ATOM 1640 O O . PRO B 1 54 ? -4.282 21.239 -38.888 1.00 32.02 54 PRO B O 1
ATOM 1644 N N . GLY B 1 55 ? -4.683 19.024 -39.090 1.00 25.97 55 GLY B N 1
ATOM 1645 C CA . GLY B 1 55 ? -3.676 18.814 -40.093 1.00 27.39 55 GLY B CA 1
ATOM 1646 C C . GLY B 1 55 ? -2.510 18.105 -39.429 1.00 28.41 55 GLY B C 1
ATOM 1647 O O . GLY B 1 55 ? -2.534 17.864 -38.231 1.00 32.14 55 GLY B O 1
ATOM 1648 N N . LEU B 1 56 ? -1.522 17.753 -40.221 1.00 30.87 56 LEU B N 1
ATOM 1649 C CA . LEU B 1 56 ? -0.277 17.197 -39.731 1.00 28.80 56 LEU B CA 1
ATOM 1650 C C . LEU B 1 56 ? 0.756 18.315 -39.632 1.00 32.94 56 LEU B C 1
ATOM 1651 O O . LEU B 1 56 ? 0.863 19.135 -40.532 1.00 30.94 56 LEU B O 1
ATOM 1656 N N . PRO B 1 57 ? 1.534 18.350 -38.539 1.00 33.63 57 PRO B N 1
ATOM 1657 C CA . PRO B 1 57 ? 2.485 19.410 -38.402 1.00 30.44 57 PRO B CA 1
ATOM 1658 C C . PRO B 1 57 ? 3.547 19.473 -39.470 1.00 28.83 57 PRO B C 1
ATOM 1659 O O . PRO B 1 57 ? 3.989 18.455 -40.026 1.00 30.36 57 PRO B O 1
ATOM 1663 N N . VAL B 1 58 ? 3.961 20.699 -39.733 1.00 27.62 58 VAL B N 1
ATOM 1664 C CA . VAL B 1 58 ? 5.141 20.947 -40.540 1.00 31.06 58 VAL B CA 1
ATOM 1665 C C . VAL B 1 58 ? 6.160 21.844 -39.826 1.00 29.13 58 VAL B C 1
ATOM 1666 O O . VAL B 1 58 ? 5.847 22.561 -38.878 1.00 27.11 58 VAL B O 1
ATOM 1670 N N . SER B 1 59 ? 7.360 21.893 -40.386 1.00 33.55 59 SER B N 1
ATOM 1671 C CA . SER B 1 59 ? 8.208 23.011 -40.015 1.00 35.31 59 SER B CA 1
ATOM 1672 C C . SER B 1 59 ? 8.931 23.598 -41.197 1.00 31.04 59 SER B C 1
ATOM 1673 O O . SER B 1 59 ? 9.077 22.994 -42.244 1.00 31.57 59 SER B O 1
ATOM 1676 N N . PHE B 1 60 ? 9.463 24.787 -40.964 1.00 34.12 60 PHE B N 1
ATOM 1677 C CA . PHE B 1 60 ? 10.055 25.593 -42.009 1.00 31.17 60 PHE B CA 1
ATOM 1678 C C . PHE B 1 60 ? 11.539 25.805 -41.767 1.00 33.00 60 PHE B C 1
ATOM 1679 O O . PHE B 1 60 ? 11.966 25.942 -40.634 1.00 33.38 60 PHE B O 1
ATOM 1687 N N . GLY B 1 61 ? 12.322 25.820 -42.829 1.00 37.39 61 GLY B N 1
ATOM 1688 C CA . GLY B 1 61 ? 13.739 26.045 -42.688 1.00 40.23 61 GLY B CA 1
ATOM 1689 C C . GLY B 1 61 ? 14.234 26.741 -43.931 1.00 40.58 61 GLY B C 1
ATOM 1690 O O . GLY B 1 61 ? 13.833 26.409 -45.042 1.00 38.21 61 GLY B O 1
ATOM 1691 N N . TYR B 1 62 ? 15.139 27.683 -43.723 1.00 40.86 62 TYR B N 1
ATOM 1692 C CA . TYR B 1 62 ? 15.685 28.475 -44.797 1.00 39.91 62 TYR B CA 1
ATOM 1693 C C . TYR B 1 62 ? 16.482 27.627 -45.698 1.00 40.50 62 TYR B C 1
ATOM 1694 O O . TYR B 1 62 ? 17.214 26.763 -45.266 1.00 49.45 62 TYR B O 1
ATOM 1703 N N . GLU B 1 63 ? 16.314 27.850 -46.977 1.00 36.82 63 GLU B N 1
ATOM 1704 C CA . GLU B 1 63 ? 17.175 27.229 -47.931 1.00 43.58 63 GLU B CA 1
ATOM 1705 C C . GLU B 1 63 ? 17.200 28.174 -49.146 1.00 48.93 63 GLU B C 1
ATOM 1706 O O . GLU B 1 63 ? 16.129 28.483 -49.717 1.00 45.82 63 GLU B O 1
ATOM 1712 N N . PRO B 1 64 ? 18.395 28.648 -49.506 1.00 49.86 64 PRO B N 1
ATOM 1713 C CA . PRO B 1 64 ? 19.606 28.312 -48.758 1.00 50.67 64 PRO B CA 1
ATOM 1714 C C . PRO B 1 64 ? 19.669 29.064 -47.435 1.00 53.65 64 PRO B C 1
ATOM 1715 O O . PRO B 1 64 ? 18.788 29.879 -47.166 1.00 48.31 64 PRO B O 1
ATOM 1719 N N . VAL B 1 65 ? 20.615 28.679 -46.572 1.00 59.52 65 VAL B N 1
ATOM 1720 C CA . VAL B 1 65 ? 21.401 29.628 -45.770 1.00 68.05 65 VAL B CA 1
ATOM 1721 C C . VAL B 1 65 ? 20.692 30.357 -44.626 1.00 68.16 65 VAL B C 1
ATOM 1722 O O . VAL B 1 65 ? 20.074 29.722 -43.778 1.00 71.88 65 VAL B O 1
ATOM 1726 N N . ILE B 1 66 ? 20.869 31.676 -44.579 1.00 70.51 66 ILE B N 1
ATOM 1727 C CA . ILE B 1 66 ? 20.325 32.584 -43.566 1.00 76.65 66 ILE B CA 1
ATOM 1728 C C . ILE B 1 66 ? 20.610 32.084 -42.147 1.00 73.52 66 ILE B C 1
ATOM 1729 O O . ILE B 1 66 ? 20.010 31.123 -41.678 1.00 75.26 66 ILE B O 1
ATOM 1734 N N . ALA B 1 67 ? 21.596 32.720 -41.515 1.00 79.78 67 ALA B N 1
ATOM 1735 C CA . ALA B 1 67 ? 21.972 32.438 -40.133 1.00 79.96 67 ALA B CA 1
ATOM 1736 C C . ALA B 1 67 ? 21.866 33.701 -39.239 1.00 80.24 67 ALA B C 1
ATOM 1737 O O . ALA B 1 67 ? 22.297 33.669 -38.080 1.00 86.35 67 ALA B O 1
ATOM 1739 N N . GLY B 1 68 ? 21.260 34.782 -39.753 1.00 66.51 68 GLY B N 1
ATOM 1740 C CA . GLY B 1 68 ? 21.004 35.979 -38.947 1.00 69.19 68 GLY B CA 1
ATOM 1741 C C . GLY B 1 68 ? 19.954 35.800 -37.844 1.00 70.02 68 GLY B C 1
ATOM 1742 O O . GLY B 1 68 ? 20.075 36.373 -36.770 1.00 61.70 68 GLY B O 1
ATOM 1743 N N . THR B 1 69 ? 18.959 34.950 -38.081 1.00 65.26 69 THR B N 1
ATOM 1744 C CA . THR B 1 69 ? 17.656 35.101 -37.446 1.00 61.73 69 THR B CA 1
ATOM 1745 C C . THR B 1 69 ? 17.042 33.770 -37.027 1.00 59.12 69 THR B C 1
ATOM 1746 O O . THR B 1 69 ? 17.339 32.749 -37.607 1.00 57.68 69 THR B O 1
ATOM 1750 N N . ASP B 1 70 ? 16.181 33.791 -36.015 1.00 57.81 70 ASP B N 1
ATOM 1751 C CA . ASP B 1 70 ? 15.417 32.600 -35.631 1.00 53.41 70 ASP B CA 1
ATOM 1752 C C . ASP B 1 70 ? 14.121 32.498 -36.410 1.00 47.32 70 ASP B C 1
ATOM 1753 O O . ASP B 1 70 ? 13.495 31.441 -36.432 1.00 48.19 70 ASP B O 1
ATOM 1758 N N . TYR B 1 71 ? 13.670 33.598 -36.975 1.00 42.01 71 TYR B N 1
ATOM 1759 C CA . TYR B 1 71 ? 12.292 33.633 -37.518 1.00 47.45 71 TYR B CA 1
ATOM 1760 C C . TYR B 1 71 ? 12.219 33.447 -39.004 1.00 40.00 71 TYR B C 1
ATOM 1761 O O . TYR B 1 71 ? 13.231 33.605 -39.728 1.00 42.60 71 TYR B O 1
ATOM 1770 N N . ILE B 1 72 ? 10.997 33.158 -39.443 1.00 41.90 72 ILE B N 1
ATOM 1771 C CA . ILE B 1 72 ? 10.686 33.053 -40.842 1.00 35.24 72 ILE B CA 1
ATOM 1772 C C . ILE B 1 72 ? 10.119 34.372 -41.344 1.00 33.91 72 ILE B C 1
ATOM 1773 O O . ILE B 1 72 ? 9.112 34.830 -40.875 1.00 31.37 72 ILE B O 1
ATOM 1778 N N . TYR B 1 73 ? 10.750 34.872 -42.398 1.00 37.13 73 TYR B N 1
ATOM 1779 C CA . TYR B 1 73 ? 10.360 36.084 -43.099 1.00 38.11 73 TYR B CA 1
ATOM 1780 C C . TYR B 1 73 ? 9.619 35.732 -44.401 1.00 35.06 73 TYR B C 1
ATOM 1781 O O . TYR B 1 73 ? 9.870 34.692 -45.001 1.00 36.08 73 TYR B O 1
ATOM 1790 N N . THR B 1 74 ? 8.698 36.585 -44.808 1.00 35.71 74 THR B N 1
ATOM 1791 C CA . THR B 1 74 ? 8.109 36.530 -46.157 1.00 34.34 74 THR B CA 1
ATOM 1792 C C . THR B 1 74 ? 9.125 36.674 -47.283 1.00 36.98 74 THR B C 1
ATOM 1793 O O . THR B 1 74 ? 10.270 37.082 -47.068 1.00 33.26 74 THR B O 1
ATOM 1797 N N . SER B 1 75 ? 8.708 36.230 -48.469 1.00 35.20 75 SER B N 1
ATOM 1798 C CA . SER B 1 75 ? 9.443 36.465 -49.707 1.00 32.94 75 SER B CA 1
ATOM 1799 C C . SER B 1 75 ? 10.774 35.822 -49.746 1.00 33.79 75 SER B C 1
ATOM 1800 O O . SER B 1 75 ? 11.654 36.258 -50.492 1.00 34.15 75 SER B O 1
ATOM 1803 N N . THR B 1 76 ? 10.971 34.765 -48.956 1.00 35.43 76 THR B N 1
ATOM 1804 C CA . THR B 1 76 ? 12.299 34.232 -48.768 1.00 31.69 76 THR B CA 1
ATOM 1805 C C . THR B 1 76 ? 12.246 32.740 -48.816 1.00 34.68 76 THR B C 1
ATOM 1806 O O . THR B 1 76 ? 11.399 32.132 -48.123 1.00 32.22 76 THR B O 1
ATOM 1810 N N . THR B 1 77 ? 13.131 32.122 -49.596 1.00 37.76 77 THR B N 1
ATOM 1811 C CA . THR B 1 77 ? 12.953 30.701 -49.909 1.00 38.60 77 THR B CA 1
ATOM 1812 C C . THR B 1 77 ? 13.196 29.781 -48.735 1.00 40.30 77 THR B C 1
ATOM 1813 O O . THR B 1 77 ? 14.242 29.798 -48.096 1.00 36.62 77 THR B O 1
ATOM 1817 N N . ILE B 1 78 ? 12.203 28.944 -48.480 1.00 37.83 78 ILE B N 1
ATOM 1818 C CA . ILE B 1 78 ? 12.296 27.901 -47.464 1.00 36.94 78 ILE B CA 1
ATOM 1819 C C . ILE B 1 78 ? 11.950 26.466 -47.935 1.00 37.33 78 ILE B C 1
ATOM 1820 O O . ILE B 1 78 ? 11.344 26.287 -48.989 1.00 32.60 78 ILE B O 1
ATOM 1825 N N . ASN B 1 79 ? 12.373 25.453 -47.157 1.00 35.92 79 ASN B N 1
ATOM 1826 C CA . ASN B 1 79 ? 11.752 24.106 -47.219 1.00 34.34 79 ASN B CA 1
ATOM 1827 C C . ASN B 1 79 ? 10.648 23.973 -46.196 1.00 29.11 79 ASN B C 1
ATOM 1828 O O . ASN B 1 79 ? 10.677 24.595 -45.134 1.00 30.50 79 ASN B O 1
ATOM 1833 N N . ILE B 1 80 ? 9.652 23.165 -46.558 1.00 28.04 80 ILE B N 1
ATOM 1834 C CA . ILE B 1 80 ? 8.541 22.845 -45.725 1.00 27.16 80 ILE B CA 1
ATOM 1835 C C . ILE B 1 80 ? 8.558 21.301 -45.608 1.00 25.37 80 ILE B C 1
ATOM 1836 O O . ILE B 1 80 ? 8.564 20.620 -46.629 1.00 27.91 80 ILE B O 1
ATOM 1841 N N . GLU B 1 81 ? 8.513 20.802 -44.358 1.00 28.16 81 GLU B N 1
ATOM 1842 C CA . GLU B 1 81 ? 8.617 19.352 -44.086 1.00 28.87 81 GLU B CA 1
ATOM 1843 C C . GLU B 1 81 ? 7.563 18.991 -43.139 1.00 26.70 81 GLU B C 1
ATOM 1844 O O . GLU B 1 81 ? 7.382 19.636 -42.125 1.00 30.99 81 GLU B O 1
ATOM 1846 N N . PHE B 1 82 ? 6.895 17.890 -43.409 1.00 26.78 82 PHE B N 1
ATOM 1847 C CA . PHE B 1 82 ? 6.042 17.351 -42.422 1.00 28.50 82 PHE B CA 1
ATOM 1848 C C . PHE B 1 82 ? 6.857 16.748 -41.258 1.00 29.72 82 PHE B C 1
ATOM 1849 O O . PHE B 1 82 ? 7.924 16.237 -41.456 1.00 32.08 82 PHE B O 1
ATOM 1857 N N . ARG B 1 83 ? 6.317 16.831 -40.058 1.00 29.79 83 ARG B N 1
ATOM 1858 C CA . ARG B 1 83 ? 6.973 16.360 -38.858 1.00 37.27 83 ARG B CA 1
ATOM 1859 C C . ARG B 1 83 ? 6.040 15.330 -38.209 1.00 33.28 83 ARG B C 1
ATOM 1860 O O . ARG B 1 83 ? 4.896 15.626 -37.829 1.00 34.77 83 ARG B O 1
ATOM 1868 N N . SER B 1 84 ? 6.503 14.095 -38.146 1.00 36.33 84 SER B N 1
ATOM 1869 C CA . SER B 1 84 ? 5.700 12.997 -37.653 1.00 40.98 84 SER B CA 1
ATOM 1870 C C . SER B 1 84 ? 6.570 11.769 -37.324 1.00 40.75 84 SER B C 1
ATOM 1871 O O . SER B 1 84 ? 7.205 11.249 -38.225 1.00 41.24 84 SER B O 1
ATOM 1874 N N . GLU B 1 85 ? 6.488 11.262 -36.097 1.00 44.65 85 GLU B N 1
ATOM 1875 C CA . GLU B 1 85 ? 7.290 10.090 -35.687 1.00 50.99 85 GLU B CA 1
ATOM 1876 C C . GLU B 1 85 ? 6.834 8.900 -36.542 1.00 50.10 85 GLU B C 1
ATOM 1877 O O . GLU B 1 85 ? 7.656 8.181 -37.130 1.00 53.78 85 GLU B O 1
ATOM 1879 N N . ILE B 1 86 ? 5.517 8.772 -36.680 1.00 42.73 86 ILE B N 1
ATOM 1880 C CA . ILE B 1 86 ? 4.870 7.710 -37.461 1.00 40.93 86 ILE B CA 1
ATOM 1881 C C . ILE B 1 86 ? 4.870 8.092 -38.957 1.00 41.19 86 ILE B C 1
ATOM 1882 O O . ILE B 1 86 ? 4.412 9.147 -39.342 1.00 41.83 86 ILE B O 1
ATOM 1887 N N . TRP B 1 87 ? 5.436 7.222 -39.766 1.00 35.97 87 TRP B N 1
ATOM 1888 C CA . TRP B 1 87 ? 5.550 7.373 -41.166 1.00 35.54 87 TRP B CA 1
ATOM 1889 C C . TRP B 1 87 ? 5.659 5.998 -41.815 1.00 33.93 87 TRP B C 1
ATOM 1890 O O . TRP B 1 87 ? 6.708 5.586 -42.237 1.00 32.60 87 TRP B O 1
ATOM 1901 N N . PRO B 1 88 ? 4.521 5.301 -41.976 1.00 34.99 88 PRO B N 1
ATOM 1902 C CA . PRO B 1 88 ? 4.486 3.874 -42.343 1.00 35.68 88 PRO B CA 1
ATOM 1903 C C . PRO B 1 88 ? 4.608 3.496 -43.799 1.00 35.72 88 PRO B C 1
ATOM 1904 O O . PRO B 1 88 ? 4.679 2.296 -44.110 1.00 38.18 88 PRO B O 1
ATOM 1908 N N . VAL B 1 89 ? 4.657 4.482 -44.683 1.00 29.82 89 VAL B N 1
ATOM 1909 C CA . VAL B 1 89 ? 4.839 4.221 -46.084 1.00 29.75 89 VAL B CA 1
ATOM 1910 C C . VAL B 1 89 ? 5.682 5.301 -46.722 1.00 29.30 89 VAL B C 1
ATOM 1911 O O . VAL B 1 89 ? 5.851 6.348 -46.143 1.00 31.66 89 VAL B O 1
ATOM 1915 N N . CYS B 1 90 ? 6.136 5.010 -47.925 1.00 28.93 90 CYS B N 1
ATOM 1916 C CA . CYS B 1 90 ? 6.987 5.862 -48.737 1.00 35.06 90 CYS B CA 1
ATOM 1917 C C . CYS B 1 90 ? 8.226 6.275 -47.990 1.00 37.80 90 CYS B C 1
ATOM 1918 O O . CYS B 1 90 ? 8.629 7.442 -48.070 1.00 31.14 90 CYS B O 1
ATOM 1921 N N . ASN B 1 91 ? 8.819 5.327 -47.246 1.00 35.76 91 ASN B N 1
ATOM 1922 C CA . ASN B 1 91 ? 9.982 5.624 -46.392 1.00 41.44 91 ASN B CA 1
ATOM 1923 C C . ASN B 1 91 ? 11.267 5.921 -47.138 1.00 36.30 91 ASN B C 1
ATOM 1924 O O . ASN B 1 91 ? 12.206 6.429 -46.559 1.00 38.40 91 ASN B O 1
ATOM 1929 N N . GLU B 1 92 ? 11.314 5.530 -48.400 1.00 40.27 92 GLU B N 1
ATOM 1930 C CA . GLU B 1 92 ? 12.422 5.843 -49.270 1.00 44.54 92 GLU B CA 1
ATOM 1931 C C . GLU B 1 92 ? 12.435 7.335 -49.737 1.00 48.58 92 GLU B C 1
ATOM 1932 O O . GLU B 1 92 ? 13.400 7.761 -50.369 1.00 45.64 92 GLU B O 1
ATOM 1938 N N . LEU B 1 93 ? 11.409 8.122 -49.389 1.00 41.53 93 LEU B N 1
ATOM 1939 C CA . LEU B 1 93 ? 11.363 9.537 -49.789 1.00 38.92 93 LEU B CA 1
ATOM 1940 C C . LEU B 1 93 ? 11.328 10.367 -48.524 1.00 38.16 93 LEU B C 1
ATOM 1941 O O . LEU B 1 93 ? 10.930 9.864 -47.442 1.00 33.92 93 LEU B O 1
ATOM 1946 N N . SER B 1 94 ? 11.733 11.635 -48.629 1.00 33.22 94 SER B N 1
ATOM 1947 C CA . SER B 1 94 ? 11.634 12.560 -47.493 1.00 34.65 94 SER B CA 1
ATOM 1948 C C . SER B 1 94 ? 10.177 12.913 -47.162 1.00 32.45 94 SER B C 1
ATOM 1949 O O . SER B 1 94 ? 9.245 12.401 -47.795 1.00 34.22 94 SER B O 1
ATOM 1952 N N . LYS B 1 95 ? 10.035 13.736 -46.138 1.00 30.13 95 LYS B N 1
ATOM 1953 C CA . LYS B 1 95 ? 8.814 14.410 -45.706 1.00 32.01 95 LYS B CA 1
ATOM 1954 C C . LYS B 1 95 ? 8.711 15.922 -46.172 1.00 29.63 95 LYS B C 1
ATOM 1955 O O . LYS B 1 95 ? 7.919 16.709 -45.623 1.00 24.71 95 LYS B O 1
ATOM 1961 N N . LEU B 1 96 ? 9.580 16.288 -47.106 1.00 29.31 96 LEU B N 1
ATOM 1962 C CA . LEU B 1 96 ? 9.701 17.644 -47.631 1.00 30.63 96 LEU B CA 1
ATOM 1963 C C . LEU B 1 96 ? 8.679 17.830 -48.742 1.00 26.18 96 LEU B C 1
ATOM 1964 O O . LEU B 1 96 ? 8.584 17.010 -49.626 1.00 27.00 96 LEU B O 1
ATOM 1969 N N . TRP B 1 97 ? 7.932 18.920 -48.674 1.00 25.08 97 TRP B N 1
ATOM 1970 C CA . TRP B 1 97 ? 7.062 19.307 -49.766 1.00 24.69 97 TRP B CA 1
ATOM 1971 C C . TRP B 1 97 ? 7.866 19.634 -50.976 1.00 26.75 97 TRP B C 1
ATOM 1972 O O . TRP B 1 97 ? 8.988 20.163 -50.894 1.00 31.91 97 TRP B O 1
ATOM 1983 N N . ALA B 1 98 ? 7.335 19.301 -52.133 1.00 28.64 98 ALA B N 1
ATOM 1984 C CA . ALA B 1 98 ? 8.011 19.596 -53.368 1.00 28.91 98 ALA B CA 1
ATOM 1985 C C . ALA B 1 98 ? 6.988 19.665 -54.475 1.00 29.69 98 ALA B C 1
ATOM 1986 O O . ALA B 1 98 ? 5.935 19.050 -54.389 1.00 27.51 98 ALA B O 1
ATOM 1988 N N . VAL B 1 99 ? 7.296 20.396 -55.533 1.00 28.67 99 VAL B N 1
ATOM 1989 C CA . VAL B 1 99 ? 6.444 20.363 -56.693 1.00 29.48 99 VAL B CA 1
ATOM 1990 C C . VAL B 1 99 ? 6.786 19.141 -57.530 1.00 28.25 99 VAL B C 1
ATOM 1991 O O . VAL B 1 99 ? 7.950 18.831 -57.742 1.00 27.74 99 VAL B O 1
ATOM 1995 N N . ASP B 1 100 ? 5.773 18.451 -58.028 1.00 29.03 100 ASP B N 1
ATOM 1996 C CA . ASP B 1 100 ? 5.988 17.300 -58.902 1.00 29.35 100 ASP B CA 1
ATOM 1997 C C . ASP B 1 100 ? 6.703 17.734 -60.179 1.00 33.25 100 ASP B C 1
ATOM 1998 O O . ASP B 1 100 ? 6.143 18.542 -60.955 1.00 32.15 100 ASP B O 1
ATOM 2003 N N . VAL B 1 101 ? 7.933 17.232 -60.380 1.00 35.34 101 VAL B N 1
ATOM 2004 C CA . VAL B 1 101 ? 8.648 17.432 -61.637 1.00 37.27 101 VAL B CA 1
ATOM 2005 C C . VAL B 1 101 ? 8.938 16.124 -62.345 1.00 39.94 101 VAL B C 1
ATOM 2006 O O . VAL B 1 101 ? 9.774 16.070 -63.207 1.00 44.25 101 VAL B O 1
ATOM 2010 N N . SER B 1 102 ? 8.229 15.069 -61.967 1.00 44.45 102 SER B N 1
ATOM 2011 C CA . SER B 1 102 ? 8.372 13.743 -62.576 1.00 37.64 102 SER B CA 1
ATOM 2012 C C . SER B 1 102 ? 7.822 13.806 -63.987 1.00 41.77 102 SER B C 1
ATOM 2013 O O . SER B 1 102 ? 7.192 14.816 -64.392 1.00 37.47 102 SER B O 1
ATOM 2016 N N . SER B 1 103 ? 8.008 12.718 -64.736 1.00 40.41 103 SER B N 1
ATOM 2017 C CA . SER B 1 103 ? 7.634 12.723 -66.150 1.00 47.71 103 SER B CA 1
ATOM 2018 C C . SER B 1 103 ? 6.147 12.641 -66.344 1.00 42.78 103 SER B C 1
ATOM 2019 O O . SER B 1 103 ? 5.691 12.887 -67.427 1.00 46.48 103 SER B O 1
ATOM 2022 N N . SER B 1 104 ? 5.392 12.285 -65.310 1.00 42.47 104 SER B N 1
ATOM 2023 C CA . SER B 1 104 ? 3.920 12.254 -65.400 1.00 42.48 104 SER B CA 1
ATOM 2024 C C . SER B 1 104 ? 3.226 13.473 -64.812 1.00 40.33 104 SER B C 1
ATOM 2025 O O . SER B 1 104 ? 2.005 13.456 -64.694 1.00 42.32 104 SER B O 1
ATOM 2028 N N . ALA B 1 105 ? 3.994 14.516 -64.464 1.00 41.02 105 ALA B N 1
ATOM 2029 C CA . ALA B 1 105 ? 3.473 15.708 -63.767 1.00 37.21 105 ALA B CA 1
ATOM 2030 C C . ALA B 1 105 ? 2.386 16.453 -64.545 1.00 37.90 105 ALA B C 1
ATOM 2031 O O . ALA B 1 105 ? 2.566 16.724 -65.717 1.00 37.28 105 ALA B O 1
ATOM 2033 N N . ALA B 1 106 ? 1.264 16.815 -63.906 1.00 38.85 106 ALA B N 1
ATOM 2034 C CA . ALA B 1 106 ? 0.198 17.549 -64.638 1.00 36.00 106 ALA B CA 1
ATOM 2035 C C . ALA B 1 106 ? 0.596 19.000 -65.002 1.00 39.55 106 ALA B C 1
ATOM 2036 O O . ALA B 1 106 ? 1.560 19.538 -64.474 1.00 35.24 106 ALA B O 1
ATOM 2038 N N . LYS B 1 107 ? -0.165 19.657 -65.880 1.00 39.33 107 LYS B N 1
ATOM 2039 C CA . LYS B 1 107 ? 0.154 21.037 -66.295 1.00 37.48 107 LYS B CA 1
ATOM 2040 C C . LYS B 1 107 ? 0.140 21.942 -65.101 1.00 37.13 107 LYS B C 1
ATOM 2041 O O . LYS B 1 107 ? 0.887 22.895 -65.056 1.00 39.82 107 LYS B O 1
ATOM 2043 N N . GLU B 1 108 ? -0.752 21.672 -64.163 1.00 30.48 108 GLU B N 1
ATOM 2044 C CA . GLU B 1 108 ? -0.723 22.286 -62.826 1.00 29.98 108 GLU B CA 1
ATOM 2045 C C . GLU B 1 108 ? -0.242 21.165 -61.886 1.00 33.39 108 GLU B C 1
ATOM 2046 O O . GLU B 1 108 ? -1.026 20.355 -61.458 1.00 33.52 108 GLU B O 1
ATOM 2052 N N . PRO B 1 109 ? 1.054 21.108 -61.614 1.00 27.28 109 PRO B N 1
ATOM 2053 C CA . PRO B 1 109 ? 1.584 19.957 -60.978 1.00 31.01 109 PRO B CA 1
ATOM 2054 C C . PRO B 1 109 ? 1.189 19.827 -59.511 1.00 28.01 109 PRO B C 1
ATOM 2055 O O . PRO B 1 109 ? 1.112 20.824 -58.772 1.00 27.28 109 PRO B O 1
ATOM 2059 N N . ALA B 1 110 ? 1.000 18.585 -59.080 1.00 28.16 110 ALA B N 1
ATOM 2060 C CA . ALA B 1 110 ? 0.684 18.291 -57.686 1.00 26.41 110 ALA B CA 1
ATOM 2061 C C . ALA B 1 110 ? 1.862 18.718 -56.841 1.00 25.33 110 ALA B C 1
ATOM 2062 O O . ALA B 1 110 ? 3.035 18.699 -57.254 1.00 26.05 110 ALA B O 1
ATOM 2064 N N . ILE B 1 111 ? 1.539 19.121 -55.635 1.00 27.01 111 ILE B N 1
ATOM 2065 C CA . ILE B 1 111 ? 2.498 19.252 -54.581 1.00 26.75 111 ILE B CA 1
ATOM 2066 C C . ILE B 1 111 ? 2.547 17.854 -53.933 1.00 28.66 111 ILE B C 1
ATOM 2067 O O . ILE B 1 111 ? 1.532 17.342 -53.504 1.00 27.07 111 ILE B O 1
ATOM 2072 N N . ILE B 1 112 ? 3.743 17.288 -53.951 1.00 27.19 112 ILE B N 1
ATOM 2073 C CA . ILE B 1 112 ? 4.025 15.930 -53.494 1.00 29.38 112 ILE B CA 1
ATOM 2074 C C . ILE B 1 112 ? 4.919 15.993 -52.281 1.00 24.89 112 ILE B C 1
ATOM 2075 O O . ILE B 1 112 ? 5.401 17.060 -51.854 1.00 25.79 112 ILE B O 1
ATOM 2080 N N . ILE B 1 113 ? 5.021 14.863 -51.612 1.00 28.76 113 ILE B N 1
ATOM 2081 C CA . ILE B 1 113 ? 5.839 14.757 -50.439 1.00 28.42 113 ILE B CA 1
ATOM 2082 C C . ILE B 1 113 ? 7.047 13.912 -50.824 1.00 30.26 113 ILE B C 1
ATOM 2083 O O . ILE B 1 113 ? 6.906 12.792 -51.308 1.00 25.33 113 ILE B O 1
ATOM 2088 N N . GLY B 1 114 ? 8.234 14.462 -50.595 1.00 34.60 114 GLY B N 1
ATOM 2089 C CA . GLY B 1 114 ? 9.493 13.751 -50.926 1.00 36.76 114 GLY B CA 1
ATOM 2090 C C . GLY B 1 114 ? 10.546 14.563 -51.627 1.00 36.16 114 GLY B C 1
ATOM 2091 O O . GLY B 1 114 ? 11.229 14.034 -52.481 1.00 37.72 114 GLY B O 1
ATOM 2092 N N . GLY B 1 115 ? 10.674 15.846 -51.336 1.00 36.30 115 GLY B N 1
ATOM 2093 C CA . GLY B 1 115 ? 11.669 16.629 -52.064 1.00 40.48 115 GLY B CA 1
ATOM 2094 C C . GLY B 1 115 ? 13.092 16.477 -51.486 1.00 38.31 115 GLY B C 1
ATOM 2095 O O . GLY B 1 115 ? 13.247 16.011 -50.387 1.00 33.61 115 GLY B O 1
ATOM 2096 N N . GLU B 1 116 ? 14.101 16.897 -52.238 1.00 42.88 116 GLU B N 1
ATOM 2097 C CA . GLU B 1 116 ? 15.495 17.009 -51.756 1.00 42.72 116 GLU B CA 1
ATOM 2098 C C . GLU B 1 116 ? 15.737 18.449 -51.340 1.00 42.63 116 GLU B C 1
ATOM 2099 O O . GLU B 1 116 ? 15.325 19.368 -52.038 1.00 43.82 116 GLU 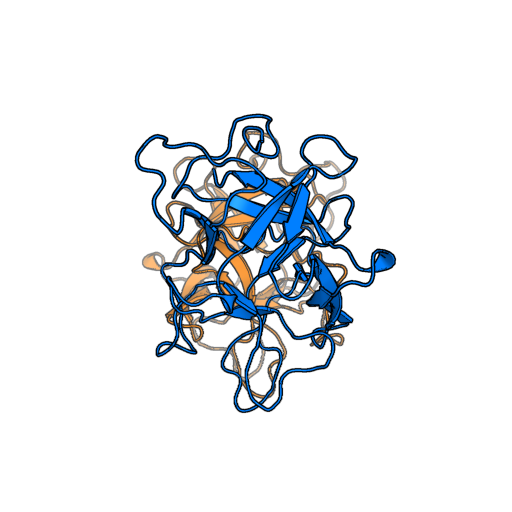B O 1
ATOM 2105 N N . ARG B 1 117 ? 16.420 18.647 -50.215 1.00 43.81 117 ARG B N 1
ATOM 2106 C CA . ARG B 1 117 ? 16.538 19.954 -49.560 1.00 42.20 117 ARG B CA 1
ATOM 2107 C C . ARG B 1 117 ? 17.023 21.048 -50.483 1.00 45.93 117 ARG B C 1
ATOM 2108 O O . ARG B 1 117 ? 16.461 22.149 -50.485 1.00 45.90 117 ARG B O 1
ATOM 2110 N N . THR B 1 118 ? 18.033 20.761 -51.295 1.00 44.96 118 THR B N 1
ATOM 2111 C CA . THR B 1 118 ? 18.586 21.805 -52.172 1.00 47.44 118 THR B CA 1
ATOM 2112 C C . THR B 1 118 ? 17.909 21.882 -53.523 1.00 49.29 118 THR B C 1
ATOM 2113 O O . THR B 1 118 ? 18.063 22.887 -54.212 1.00 52.72 118 THR B O 1
ATOM 2117 N N . ALA B 1 119 ? 17.165 20.843 -53.900 1.00 45.29 119 ALA B N 1
ATOM 2118 C CA . ALA B 1 119 ? 16.453 20.840 -55.179 1.00 44.38 119 ALA B CA 1
ATOM 2119 C C . ALA B 1 119 ? 15.570 22.080 -55.343 1.00 44.11 119 ALA B C 1
ATOM 2120 O O . ALA B 1 119 ? 14.851 22.468 -54.416 1.00 43.85 119 ALA B O 1
ATOM 2122 N N . PRO B 1 120 ? 15.599 22.667 -56.538 1.00 42.67 120 PRO B N 1
ATOM 2123 C CA . PRO B 1 120 ? 14.754 23.833 -56.835 1.00 42.45 120 PRO B CA 1
ATOM 2124 C C . PRO B 1 120 ? 13.249 23.608 -56.519 1.00 41.91 120 PRO B C 1
ATOM 2125 O O . PRO B 1 120 ? 12.573 24.499 -56.003 1.00 37.56 120 PRO B O 1
ATOM 2129 N N . ASN B 1 121 ? 12.728 22.435 -56.854 1.00 41.69 121 ASN B N 1
ATOM 2130 C CA . ASN B 1 121 ? 11.299 22.152 -56.667 1.00 37.85 121 ASN B CA 1
ATOM 2131 C C . ASN B 1 121 ? 10.910 21.988 -55.167 1.00 34.96 121 ASN B C 1
ATOM 2132 O O . ASN B 1 121 ? 9.750 21.793 -54.835 1.00 33.14 121 ASN B O 1
ATOM 2137 N N . SER B 1 122 ? 11.877 22.070 -54.246 1.00 30.93 122 SER B N 1
ATOM 2138 C CA . SER B 1 122 ? 11.577 21.965 -52.856 1.00 32.41 122 SER B CA 1
ATOM 2139 C C . SER B 1 122 ? 11.515 23.322 -52.165 1.00 31.34 122 SER B C 1
ATOM 2140 O O . SER B 1 122 ? 11.318 23.381 -50.961 1.00 33.18 122 SER B O 1
ATOM 2143 N N . LEU B 1 123 ? 11.644 24.408 -52.927 1.00 32.69 123 LEU B N 1
ATOM 2144 C CA . LEU B 1 123 ? 11.681 25.763 -52.342 1.00 38.14 123 LEU B CA 1
ATOM 2145 C C . LEU B 1 123 ? 10.348 26.503 -52.538 1.00 32.71 123 LEU B C 1
ATOM 2146 O O . LEU B 1 123 ? 9.812 26.602 -53.633 1.00 29.44 123 LEU B O 1
ATOM 2151 N N . PHE B 1 124 ? 9.851 26.984 -51.424 1.00 31.52 124 PHE B N 1
ATOM 2152 C CA . PHE B 1 124 ? 8.650 27.763 -51.311 1.00 34.09 124 PHE B CA 1
ATOM 2153 C C . PHE B 1 124 ? 8.979 29.175 -50.779 1.00 34.76 124 PHE B C 1
ATOM 2154 O O . PHE B 1 124 ? 10.026 29.408 -50.180 1.00 38.58 124 PHE B O 1
ATOM 2162 N N . LYS B 1 125 ? 8.049 30.095 -50.957 1.00 33.68 125 LYS B N 1
ATOM 2163 C CA . LYS B 1 125 ? 8.045 31.330 -50.198 1.00 30.76 125 LYS B CA 1
ATOM 2164 C C . LYS B 1 125 ? 6.686 31.497 -49.579 1.00 29.71 125 LYS B C 1
ATOM 2165 O O . LYS B 1 125 ? 5.658 31.023 -50.145 1.00 28.37 125 LYS B O 1
ATOM 2171 N N . ILE B 1 126 ? 6.669 32.138 -48.406 1.00 25.93 126 ILE B N 1
ATOM 2172 C CA . ILE B 1 126 ? 5.497 32.626 -47.815 1.00 28.78 126 ILE B CA 1
ATOM 2173 C C . ILE B 1 126 ? 5.347 34.131 -48.205 1.00 31.86 126 ILE B C 1
ATOM 2174 O O . ILE B 1 126 ? 6.290 34.923 -48.119 1.00 34.06 126 ILE B O 1
ATOM 2179 N N . GLU B 1 127 ? 4.136 34.479 -48.622 1.00 33.40 127 GLU B N 1
ATOM 2180 C CA . GLU B 1 127 ? 3.770 35.846 -48.953 1.00 32.79 127 GLU B CA 1
ATOM 218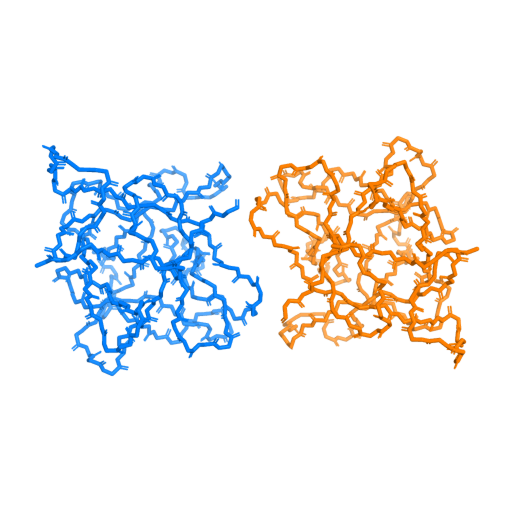1 C C . GLU B 1 127 ? 2.497 36.204 -48.250 1.00 33.12 127 GLU B C 1
ATOM 2182 O O . GLU B 1 127 ? 1.566 35.385 -48.093 1.00 33.34 127 GLU B O 1
ATOM 2188 N N . GLU B 1 128 ? 2.434 37.476 -47.870 1.00 34.87 128 GLU B N 1
ATOM 2189 C CA . GLU B 1 128 ? 1.213 38.077 -47.347 1.00 40.03 128 GLU B CA 1
ATOM 2190 C C . GLU B 1 128 ? 0.113 38.076 -48.390 1.00 39.07 128 GLU B C 1
ATOM 2191 O O . GLU B 1 128 ? 0.383 38.063 -49.575 1.00 42.14 128 GLU B O 1
ATOM 2197 N N . ALA B 1 129 ? -1.118 38.019 -47.914 1.00 42.05 129 ALA B N 1
ATOM 2198 C CA . ALA B 1 129 ? -2.317 38.211 -48.713 1.00 52.11 129 ALA B CA 1
ATOM 2199 C C . ALA B 1 129 ? -3.143 39.341 -48.015 1.00 64.11 129 ALA B C 1
ATOM 2200 O O . ALA B 1 129 ? -2.563 40.166 -47.298 1.00 65.12 129 ALA B O 1
ATOM 2202 N N . THR B 1 130 ? -4.467 39.395 -48.193 1.00 76.67 130 THR B N 1
ATOM 2203 C CA . THR B 1 130 ? -5.310 40.412 -47.498 1.00 78.15 130 THR B CA 1
ATOM 2204 C C . THR B 1 130 ? -5.759 39.861 -46.135 1.00 74.75 130 THR B C 1
ATOM 2205 O O . THR B 1 130 ? -6.158 38.707 -46.048 1.00 67.40 130 THR B O 1
ATOM 2207 N N . GLY B 1 131 ? -5.676 40.677 -45.082 1.00 80.54 131 GLY B N 1
ATOM 2208 C CA . GLY B 1 131 ? -5.786 40.183 -43.691 1.00 84.81 131 GLY B CA 1
ATOM 2209 C C . GLY B 1 131 ? -4.857 38.987 -43.511 1.00 85.12 131 GLY B C 1
ATOM 2210 O O . GLY B 1 131 ? -3.767 38.971 -44.086 1.00 81.19 131 GLY B O 1
ATOM 2211 N N . ALA B 1 132 ? -5.190 38.051 -42.622 1.00 89.86 132 ALA B N 1
ATOM 2212 C CA . ALA B 1 132 ? -5.707 38.365 -41.309 1.00 91.13 132 ALA B CA 1
ATOM 2213 C C . ALA B 1 132 ? -4.493 38.986 -40.609 1.00 89.73 132 ALA B C 1
ATOM 2214 O O . ALA B 1 132 ? -4.629 40.126 -40.185 1.00 95.62 132 ALA B O 1
ATOM 2216 N N . HIS B 1 133 ? -3.309 38.347 -40.474 1.00 79.79 133 HIS B N 1
ATOM 2217 C CA . HIS B 1 133 ? -2.964 36.880 -40.374 1.00 78.26 133 HIS B CA 1
ATOM 2218 C C . HIS B 1 133 ? -3.120 35.831 -41.508 1.00 67.18 133 HIS B C 1
ATOM 2219 O O . HIS B 1 133 ? -3.167 34.631 -41.181 1.00 64.37 133 HIS B O 1
ATOM 2226 N N . THR B 1 134 ? -3.121 36.229 -42.785 1.00 56.20 134 THR B N 1
ATOM 2227 C CA . THR B 1 134 ? -3.407 35.293 -43.929 1.00 45.94 134 THR B CA 1
ATOM 2228 C C . THR B 1 134 ? -2.323 35.364 -44.982 1.00 44.23 134 THR B C 1
ATOM 2229 O O . THR B 1 134 ? -1.853 36.464 -45.329 1.00 38.49 134 THR B O 1
ATOM 2233 N N . TYR B 1 135 ? -1.921 34.183 -45.476 1.00 29.68 135 TYR B N 1
ATOM 2234 C CA . TYR B 1 135 ? -0.792 34.069 -46.344 1.00 29.72 135 TYR B CA 1
ATOM 2235 C C . TYR B 1 135 ? -1.090 33.144 -47.516 1.00 27.21 135 TYR B C 1
ATOM 2236 O O . TYR B 1 135 ? -2.106 32.512 -47.570 1.00 27.60 135 TYR B O 1
ATOM 2245 N N . LYS B 1 136 ? -0.141 33.120 -48.447 1.00 26.00 136 LYS B N 1
ATOM 2246 C CA . LYS B 1 136 ? -0.163 32.165 -49.513 1.00 29.47 136 LYS B CA 1
ATOM 2247 C C . LYS B 1 136 ? 1.219 31.652 -49.618 1.00 25.23 136 LYS B C 1
ATOM 2248 O O . LYS B 1 136 ? 2.140 32.255 -49.094 1.00 28.51 136 LYS B O 1
ATOM 2254 N N . LEU B 1 137 ? 1.361 30.544 -50.334 1.00 26.79 137 LEU B N 1
ATOM 2255 C CA . LEU B 1 137 ? 2.634 29.994 -50.639 1.00 26.07 137 LEU B CA 1
ATOM 2256 C C . LEU B 1 137 ? 2.874 30.005 -52.116 1.00 28.38 137 LEU B C 1
ATOM 2257 O O . LEU B 1 137 ? 1.959 29.728 -52.923 1.00 23.86 137 LEU B O 1
ATOM 2262 N N . THR B 1 138 ? 4.126 30.272 -52.479 1.00 27.50 138 THR B N 1
ATOM 2263 C CA . THR B 1 138 ? 4.495 30.297 -53.846 1.00 29.43 138 THR B CA 1
ATOM 2264 C C . THR B 1 138 ? 5.697 29.417 -54.061 1.00 31.05 138 THR B C 1
ATOM 2265 O O . THR B 1 138 ? 6.443 29.138 -53.118 1.00 32.17 138 THR B O 1
ATOM 2269 N N . THR B 1 139 ? 5.818 28.914 -55.283 1.00 29.78 139 THR B N 1
ATOM 2270 C CA . THR B 1 139 ? 6.979 28.125 -55.717 1.00 32.87 139 THR B CA 1
ATOM 2271 C C . THR B 1 139 ? 7.407 28.682 -57.028 1.00 34.14 139 THR B C 1
ATOM 2272 O O . THR B 1 139 ? 6.656 29.428 -57.607 1.00 29.87 139 THR B O 1
ATOM 2276 N N . SER B 1 140 ? 8.534 28.238 -57.575 1.00 38.47 140 SER B N 1
ATOM 2277 C CA . SER B 1 140 ? 8.911 28.662 -58.936 1.00 40.40 140 SER B CA 1
ATOM 2278 C C . SER B 1 140 ? 7.954 28.098 -60.031 1.00 41.44 140 SER B C 1
ATOM 2279 O O . SER B 1 140 ? 7.926 28.587 -61.124 1.00 50.34 140 SER B O 1
ATOM 2282 N N . SER B 1 141 ? 7.131 27.097 -59.738 1.00 38.85 141 SER B N 1
ATOM 2283 C CA . SER B 1 141 ? 6.116 26.660 -60.716 1.00 35.35 141 SER B CA 1
ATOM 2284 C C . SER B 1 141 ? 4.767 27.359 -60.588 1.00 38.16 141 SER B C 1
ATOM 2285 O O . SER B 1 141 ? 3.852 27.033 -61.334 1.00 35.90 141 SER B O 1
ATOM 2288 N N . GLY B 1 142 ? 4.617 28.279 -59.631 1.00 37.39 142 GLY B N 1
ATOM 2289 C CA . GLY B 1 142 ? 3.326 28.923 -59.435 1.00 36.74 142 GLY B CA 1
ATOM 2290 C C . GLY B 1 142 ? 2.962 29.002 -57.991 1.00 34.30 142 GLY B C 1
ATOM 2291 O O . GLY B 1 142 ? 3.689 28.547 -57.117 1.00 39.25 142 GLY B O 1
ATOM 2292 N N . THR B 1 143 ? 1.809 29.575 -57.746 1.00 29.83 143 THR B N 1
ATOM 2293 C CA . THR B 1 143 ? 1.263 29.673 -56.420 1.00 27.79 143 THR B CA 1
ATOM 2294 C C . THR B 1 143 ? 0.635 28.354 -56.069 1.00 28.01 143 THR B C 1
ATOM 2295 O O . THR B 1 143 ? 0.158 27.648 -56.959 1.00 27.91 143 THR B O 1
ATOM 2299 N N . VAL B 1 144 ? 0.669 28.015 -54.779 1.00 25.46 144 VAL B N 1
ATOM 2300 C CA . VAL B 1 144 ? 0.014 26.836 -54.275 1.00 22.33 144 VAL B CA 1
ATOM 2301 C C . VAL B 1 144 ? -1.478 27.122 -54.262 1.00 23.25 144 VAL B C 1
ATOM 2302 O O . VAL B 1 144 ? -1.921 28.141 -53.731 1.00 24.14 144 VAL B O 1
ATOM 2306 N N . GLY B 1 145 ? -2.224 26.260 -54.950 1.00 25.04 145 GLY B N 1
ATOM 2307 C CA . GLY B 1 145 ? -3.663 26.358 -55.057 1.00 26.22 145 GLY B CA 1
ATOM 2308 C C . GLY B 1 145 ? -4.238 25.009 -54.771 1.00 24.46 145 GLY B C 1
ATOM 2309 O O . GLY B 1 145 ? -3.498 24.119 -54.308 1.00 28.49 145 GLY B O 1
ATOM 2310 N N . THR B 1 146 ? -5.537 24.843 -54.978 1.00 23.81 146 THR B N 1
ATOM 2311 C CA . THR B 1 146 ? -6.164 23.518 -54.914 1.00 26.41 146 THR B CA 1
ATOM 2312 C C . THR B 1 146 ? -7.135 23.226 -56.076 1.00 29.83 146 THR B C 1
ATOM 2313 O O . THR B 1 146 ? -7.595 24.132 -56.763 1.00 27.99 146 THR B O 1
ATOM 2317 N N . ILE B 1 147 ? -7.350 21.945 -56.328 1.00 29.66 147 ILE B N 1
ATOM 2318 C CA . ILE B 1 147 ? -8.418 21.444 -57.156 1.00 29.91 147 ILE B CA 1
ATOM 2319 C C . ILE B 1 147 ? -9.091 20.369 -56.329 1.00 33.49 147 ILE B C 1
ATOM 2320 O O . ILE B 1 147 ? -8.484 19.896 -55.352 1.00 28.10 147 ILE B O 1
ATOM 2325 N N . PRO B 1 148 ? -10.348 20.005 -56.675 1.00 33.69 148 PRO B N 1
ATOM 2326 C CA . PRO B 1 148 ? -10.984 18.879 -56.021 1.00 31.93 148 PRO B CA 1
ATOM 2327 C C . PRO B 1 148 ? -10.200 17.599 -56.227 1.00 31.90 148 PRO B C 1
ATOM 2328 O O . PRO B 1 148 ? -9.761 17.319 -57.314 1.00 29.11 148 PRO B O 1
ATOM 2332 N N . GLY B 1 149 ? -9.985 16.836 -55.155 1.00 30.48 149 GLY B N 1
ATOM 2333 C CA . GLY B 1 149 ? -9.039 15.730 -55.224 1.00 31.48 149 GLY B CA 1
ATOM 2334 C C . GLY B 1 149 ? -9.798 14.437 -55.071 1.00 33.12 149 GLY B C 1
ATOM 2335 O O . GLY B 1 149 ? -11.011 14.455 -54.976 1.00 27.43 149 GLY B O 1
ATOM 2336 N N . PRO B 1 150 ? -9.075 13.306 -55.024 1.00 33.41 150 PRO B N 1
ATOM 2337 C CA . PRO B 1 150 ? -9.703 12.002 -55.120 1.00 31.18 150 PRO B CA 1
ATOM 2338 C C . PRO B 1 150 ? -10.418 11.508 -53.831 1.00 32.10 150 PRO B C 1
ATOM 2339 O O . PRO B 1 150 ? -11.148 10.501 -53.858 1.00 29.25 150 PRO B O 1
ATOM 2343 N N . TRP B 1 151 ? -10.290 12.251 -52.728 1.00 28.36 151 TRP B N 1
ATOM 2344 C CA . TRP B 1 151 ? -10.898 11.849 -51.467 1.00 28.64 151 TRP B CA 1
ATOM 2345 C C . TRP B 1 151 ? -12.205 12.653 -51.244 1.00 27.31 151 TRP B C 1
ATOM 2346 O O . TRP B 1 151 ? -12.225 13.639 -50.537 1.00 28.00 151 TRP B O 1
ATOM 2357 N N . LEU B 1 152 ? -13.271 12.197 -51.886 1.00 27.56 152 LEU B N 1
ATOM 2358 C CA . LEU B 1 152 ? -14.605 12.813 -51.799 1.00 30.32 152 LEU B CA 1
ATOM 2359 C C . LEU B 1 152 ? -14.520 14.270 -52.211 1.00 31.29 152 LEU B C 1
ATOM 2360 O O . LEU B 1 152 ? -15.163 15.121 -51.622 1.00 29.20 152 LEU B O 1
ATOM 2365 N N . GLY B 1 153 ? -13.623 14.582 -53.129 1.00 28.65 153 GLY B N 1
ATOM 2366 C CA . GLY B 1 153 ? -13.521 15.930 -53.639 1.00 30.38 153 GLY B CA 1
ATOM 2367 C C . GLY B 1 153 ? -12.708 16.831 -52.743 1.00 31.89 153 GLY B C 1
ATOM 2368 O O . GLY B 1 153 ? -12.513 17.976 -53.067 1.00 29.49 153 GLY B O 1
ATOM 2369 N N . ALA B 1 154 ? -12.173 16.340 -51.632 1.00 28.17 154 ALA B N 1
ATOM 2370 C CA . ALA B 1 154 ? -11.328 17.218 -50.823 1.00 28.39 154 ALA B CA 1
ATOM 2371 C C . ALA B 1 154 ? -10.229 17.970 -51.581 1.00 28.02 154 ALA B C 1
ATOM 2372 O O . ALA B 1 154 ? -9.545 17.411 -52.445 1.00 30.09 154 ALA B O 1
ATOM 2374 N N . PRO B 1 155 ? -9.984 19.221 -51.184 1.00 26.81 155 PRO B N 1
ATOM 2375 C CA . PRO B 1 155 ? -9.081 20.021 -51.994 1.00 27.72 155 PRO B CA 1
ATOM 2376 C C . PRO B 1 155 ? -7.675 19.430 -51.959 1.00 25.23 155 PRO B C 1
ATOM 2377 O O . PRO B 1 155 ? -7.210 19.025 -50.889 1.00 27.89 155 PRO B O 1
ATOM 2381 N N . GLN B 1 156 ? -7.089 19.259 -53.122 1.00 25.07 156 GLN B N 1
ATOM 2382 C CA . GLN B 1 156 ? -5.747 18.763 -53.274 1.00 26.32 156 GLN B CA 1
ATOM 2383 C C . GLN B 1 156 ? -4.811 19.861 -53.728 1.00 30.28 156 GLN B C 1
ATOM 2384 O O . GLN B 1 156 ? -5.111 20.588 -54.664 1.00 26.17 156 GLN B O 1
ATOM 2390 N N . LEU B 1 157 ? -3.659 19.980 -53.079 1.00 26.50 157 LEU B N 1
ATOM 2391 C CA . LEU B 1 157 ? -2.684 20.976 -53.457 1.00 27.52 157 LEU B CA 1
ATOM 2392 C C . LEU B 1 157 ? -1.904 20.758 -54.732 1.00 23.97 157 LEU B C 1
ATOM 2393 O O . LEU B 1 157 ? -1.443 19.669 -55.034 1.00 23.91 157 LEU B O 1
ATOM 2398 N N . ILE B 1 158 ? -1.769 21.858 -55.492 1.00 21.73 158 ILE B N 1
ATOM 2399 C CA . ILE B 1 158 ? -1.098 21.896 -56.766 1.00 22.59 158 ILE B CA 1
ATOM 2400 C C . ILE B 1 158 ? -0.399 23.260 -56.901 1.00 22.82 158 ILE B C 1
ATOM 2401 O O . ILE B 1 158 ? -0.704 24.185 -56.132 1.00 26.96 158 ILE B O 1
ATOM 2406 N N . ALA B 1 159 ? 0.583 23.341 -57.802 1.00 22.55 159 ALA B N 1
ATOM 2407 C CA . ALA B 1 159 ? 1.164 24.616 -58.205 1.00 25.77 159 ALA B CA 1
ATOM 2408 C C . ALA B 1 159 ? 0.486 25.149 -59.455 1.00 28.39 159 ALA B C 1
ATOM 2409 O O . ALA B 1 159 ? 0.286 24.407 -60.472 1.00 30.00 159 ALA B O 1
ATOM 2411 N N . THR B 1 160 ? 0.097 26.417 -59.383 1.00 28.86 160 THR B N 1
ATOM 2412 C CA . THR B 1 160 ? -0.733 26.997 -60.402 1.00 29.85 160 THR B CA 1
ATOM 2413 C C . THR B 1 160 ? -0.479 28.473 -60.592 1.00 32.62 160 THR B C 1
ATOM 2414 O O . THR B 1 160 ? -0.136 29.173 -59.655 1.00 32.08 160 THR B O 1
ATOM 2418 N N . ASN B 1 161 ? -0.709 28.935 -61.827 1.00 34.35 161 ASN B N 1
ATOM 2419 C CA . ASN B 1 161 ? -0.759 30.357 -62.116 1.00 35.73 161 ASN B CA 1
ATOM 2420 C C . ASN B 1 161 ? -2.168 30.846 -62.273 1.00 36.03 161 ASN B C 1
ATOM 2421 O O . ASN B 1 161 ? -2.406 31.996 -62.592 1.00 35.17 161 ASN B O 1
ATOM 2426 N N . ASP B 1 162 ? -3.123 29.998 -61.993 1.00 34.74 162 ASP B N 1
ATOM 2427 C CA . ASP B 1 162 ? -4.482 30.453 -61.976 1.00 37.02 162 ASP B CA 1
ATOM 2428 C C . ASP B 1 162 ? -4.727 31.084 -60.630 1.00 37.61 162 ASP B C 1
ATOM 2429 O O . ASP B 1 162 ? -4.794 30.421 -59.630 1.00 34.64 162 ASP B O 1
ATOM 2434 N N . ASP B 1 163 ? -4.964 32.375 -60.631 1.00 39.58 163 ASP B N 1
ATOM 2435 C CA . ASP B 1 163 ? -5.171 33.116 -59.430 1.00 39.33 163 ASP B CA 1
ATOM 2436 C C . ASP B 1 163 ? -6.443 32.758 -58.742 1.00 35.86 163 ASP B C 1
ATOM 2437 O O . ASP B 1 163 ? -6.538 32.895 -57.542 1.00 35.16 163 ASP B O 1
ATOM 2442 N N . ALA B 1 164 ? -7.433 32.292 -59.472 1.00 35.02 164 ALA B N 1
ATOM 2443 C CA . ALA B 1 164 ? -8.662 31.882 -58.800 1.00 35.90 164 ALA B CA 1
ATOM 2444 C C . ALA B 1 164 ? -8.448 30.639 -57.927 1.00 35.15 164 ALA B C 1
ATOM 2445 O O . ALA B 1 164 ? -9.321 30.269 -57.091 1.00 33.61 164 ALA B O 1
ATOM 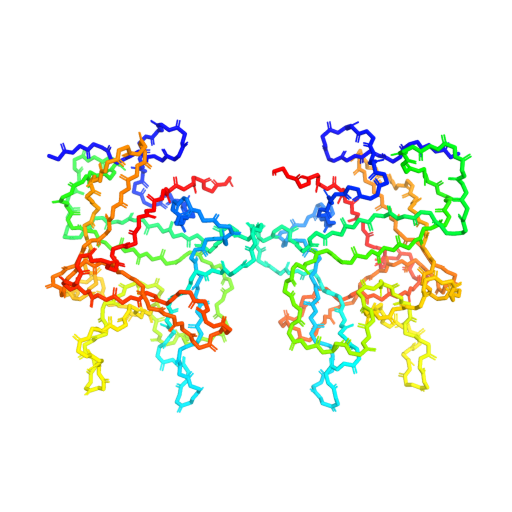2447 N N . LYS B 1 165 ? -7.333 29.943 -58.122 1.00 32.62 165 LYS B N 1
ATOM 2448 C CA . LYS B 1 165 ? -7.140 28.717 -57.308 1.00 33.81 165 LYS B CA 1
ATOM 2449 C C . LYS B 1 165 ? -6.283 28.864 -56.035 1.00 34.10 165 LYS B C 1
ATOM 2450 O O . LYS B 1 165 ? -6.146 27.885 -55.281 1.00 32.67 165 LYS B O 1
ATOM 2456 N N . THR B 1 166 ? -5.784 30.073 -55.768 1.00 30.86 166 THR B N 1
ATOM 2457 C CA . THR B 1 166 ? -4.917 30.351 -54.587 1.00 28.94 166 THR B CA 1
ATOM 2458 C C . THR B 1 166 ? -5.430 29.809 -53.260 1.00 26.93 166 THR B C 1
ATOM 2459 O O . THR B 1 166 ? -6.554 29.996 -52.877 1.00 26.56 166 THR B O 1
ATOM 2463 N N . LEU B 1 167 ? -4.596 29.035 -52.568 1.00 25.72 167 LEU B N 1
ATOM 2464 C CA . LEU B 1 167 ? -4.984 28.570 -51.270 1.00 26.78 167 LEU B CA 1
ATOM 2465 C C . LEU B 1 167 ? -4.462 29.588 -50.230 1.00 26.36 167 LEU B C 1
ATOM 2466 O O . LEU B 1 167 ? -3.248 29.851 -50.140 1.00 30.80 167 LEU B O 1
ATOM 2471 N N . PHE B 1 168 ? -5.373 30.140 -49.473 1.00 27.13 168 PHE B N 1
ATOM 2472 C CA . PHE B 1 168 ? -5.017 31.096 -48.419 1.00 28.56 168 PHE B CA 1
ATOM 2473 C C . PHE B 1 168 ? -5.007 30.368 -47.088 1.00 27.55 168 PHE B C 1
ATOM 2474 O O . PHE B 1 168 ? -5.939 29.652 -46.761 1.00 25.17 168 PHE B O 1
ATOM 2482 N N . VAL B 1 169 ? -3.939 30.560 -46.320 1.00 28.30 169 VAL B N 1
ATOM 2483 C CA . VAL B 1 169 ? -3.719 29.720 -45.120 1.00 28.66 169 VAL B CA 1
ATOM 2484 C C . VAL B 1 169 ? -3.312 30.567 -43.950 1.00 28.02 169 VAL B C 1
ATOM 2485 O O . VAL B 1 169 ? -2.919 31.720 -44.122 1.00 30.06 169 VAL B O 1
ATOM 2489 N N . LYS B 1 170 ? -3.456 30.020 -42.773 1.00 28.33 170 LYS B N 1
ATOM 2490 C CA . LYS B 1 170 ? -2.829 30.549 -41.534 1.00 32.67 170 LYS B CA 1
ATOM 2491 C C . LYS B 1 170 ? -1.982 29.407 -40.951 1.00 33.37 170 LYS B C 1
ATOM 2492 O O . LYS B 1 170 ? -2.119 28.241 -41.371 1.00 29.54 170 LYS B O 1
ATOM 2495 N N . PHE B 1 171 ? -1.063 29.758 -40.068 1.00 30.89 171 PHE B N 1
ATOM 2496 C CA . PHE B 1 171 ? -0.103 28.834 -39.462 1.00 29.31 171 PHE B CA 1
ATOM 2497 C C . PHE B 1 171 ? -0.454 28.796 -38.013 1.00 32.86 171 PHE B C 1
ATOM 2498 O O . PHE B 1 171 ? -0.445 29.859 -37.364 1.00 32.93 171 PHE B O 1
ATOM 2506 N N . VAL B 1 172 ? -0.844 27.621 -37.514 1.00 30.15 172 VAL B N 1
ATOM 2507 C CA . VAL B 1 172 ? -1.281 27.436 -36.103 1.00 32.11 172 VAL B CA 1
ATOM 2508 C C . VAL B 1 172 ? -0.208 26.717 -35.319 1.00 37.72 172 VAL B C 1
ATOM 2509 O O . VAL B 1 172 ? 0.103 25.549 -35.609 1.00 33.38 172 VAL B O 1
ATOM 2513 N N . LYS B 1 173 ? 0.398 27.415 -34.351 1.00 38.58 173 LYS B N 1
ATOM 2514 C CA . LYS B 1 173 ? 1.482 26.828 -33.561 1.00 38.32 173 LYS B CA 1
ATOM 2515 C C . LYS B 1 173 ? 1.019 25.527 -32.898 1.00 34.84 173 LYS B C 1
ATOM 2516 O O . LYS B 1 173 ? 0.004 25.492 -32.278 1.00 33.32 173 LYS B O 1
ATOM 2522 N N . VAL B 1 174 ? 1.751 24.453 -33.109 1.00 40.91 174 VAL B N 1
ATOM 2523 C CA . VAL B 1 174 ? 1.470 23.176 -32.400 1.00 46.26 174 VAL B CA 1
ATOM 2524 C C . VAL B 1 174 ? 1.787 23.264 -30.864 1.00 50.43 174 VAL B C 1
ATOM 2525 O O . VAL B 1 174 ? 2.789 23.855 -30.440 1.00 46.28 174 VAL B O 1
ATOM 2529 N N . ASP B 1 175 ? 0.944 22.695 -30.024 1.00 55.47 175 ASP B N 1
ATOM 2530 C CA . ASP B 1 175 ? 1.230 22.794 -28.576 1.00 70.06 175 ASP B CA 1
ATOM 2531 C C . ASP B 1 175 ? 2.554 22.144 -28.094 1.00 66.37 175 ASP B C 1
ATOM 2532 O O . ASP B 1 175 ? 2.727 20.920 -28.142 1.00 61.55 175 ASP B O 1
#

Radius of gyration: 22.4 Å; Cα contacts (8 Å, |Δi|>4): 914; chains: 2; bounding box: 59×56×57 Å

Organism: Brassica oleracea var. viridis (NCBI:txid3713)

CATH classification: 2.80.10.50

Solvent-accessible surface area: 16069 Å² total; per-residue (Å²): 14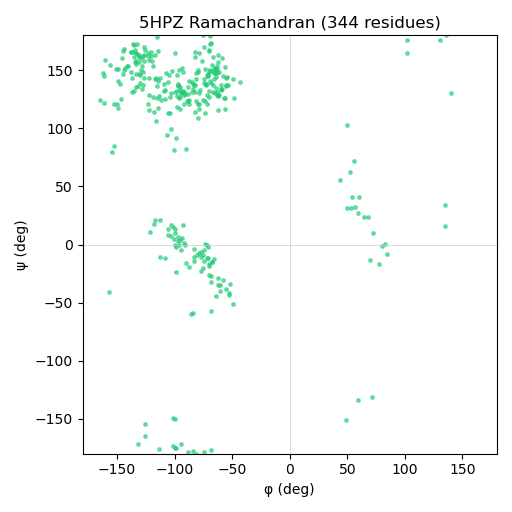7,60,72,0,16,4,33,122,34,90,45,0,27,35,58,25,80,2,18,1,32,13,29,118,57,98,17,6,0,2,33,32,19,29,29,92,160,147,106,82,33,48,18,0,0,5,10,23,60,51,70,82,27,20,0,17,2,1,4,1,31,32,36,76,120,58,112,74,51,72,95,0,58,9,54,20,33,0,14,0,67,2,39,20,108,58,30,80,59,12,101,134,64,48,60,15,0,0,1,23,109,60,132,99,36,66,141,51,16,12,0,22,4,14,7,86,52,103,28,100,28,0,38,0,79,1,38,74,21,148,47,93,76,17,21,62,1,27,17,105,45,8,25,0,0,30,63,110,11,83,142,114,38,3,35,17,0,3,1,4,124,63,133,100,63,26,18,88,0,66,0,31,88,17,135,106,42,68,0,38,3,41,116,38,82,43,0,27,43,45,28,37,1,17,1,43,16,28,135,54,95,20,6,0,2,36,33,20,28,28,91,162,146,106,83,33,52,18,0,0,4,10,21,65,50,71,73,26,22,7,20,4,1,13,3,28,27,39,76,118,65,107,82,48,110,77,0,72,7,55,32,36,0,16,0,21,2,101,21,109,47,34,79,57,9,100,135,61,46,63,26,0,0,2,24,109,64,130,102,37,66,113,52,15,13,0,21,4,15,7,131,50,105,20,106,27,0,36,0,77,0,38,104,35,98,56,78,86,16,12,62,1,25,16,110,46,8,24,0,0,28,59,112,12,86,143,111,37,4,35,17,0,2,1,2,127,57,123,97,58,25,17,86,0,28,0,37,107,11,173

Secondary structure (DSSP, 8-state):
--B-B-TTSPBPBTT--EEEEESS-SS--EEEE-SSSSS--S-EEEE-S-TT-----EEEEESS--TT-SB-BTTS-EEEEE--S---S-TTS-SBEEE--STT--SSPBEEE---TTSGGG-EEEEE-SSTT-EEEEETTEEEEEEE-TTTT-EEEEEE--GGGBPPEEEEE--/--B-B-TTSPBPBTT--EEEEESS-SS--EEEE-SSSSS-PSPEEEE-SSTT-----EEEEESS---S-SBPBTTS-EEEEE--S---S-TTS-SBEEE--STT--SSPBEEE---TTSGGG-EEEEE-SSTT-EEEEETTEEEEEEE-TTTT-EEEEEES-GGGBPPEEEEE--

Nearest PDB structures (foldseek):
  5hpz-assembly1_A  TM=1.006E+00  e=1.564E-32  Brassicaceae
  6s2z-assembly1_A  TM=1.003E+00  e=1.971E-30  Brassica oleracea var. botrytis
  2dre-assembly1_D  TM=8.810E-01  e=7.629E-17  Lepidium virginicum
  3bx1-assembly1_C  TM=8.401E-01  e=3.157E-12  unclassified
  2iwt-assembly1_B  TM=8.353E-01  e=1.074E-10  Hordeum vulgare

Foldseek 3Di:
DDFQAFPVGHGAFAPAKWFKAFPPDQFETKEWAQQDDVVSPQTFIFTGNHRPHHYFIKGKHAPPDDPDDRGDDFPGKIWIFGDDPDDPPPVVFGRTWFWDPDPPADPFGTTTGGDDGHDQRRIKGWADDPDDQKIWIAGPQATWFFFQGDPVRTTTITHDNPPVGTTIIHIHGDD/DAFQAFPVGHGAFAPAKWFKAFPPAQFATKEWDFQDDVVSPFTFIFTGRHRPDHYFIKGKDAPPDDPPDGGADFPGKIWIFGDDPDDPDPVVFGRTWFWDPDPPADLFGTTTGGDDGHDQRRIKGWDDDPDDLKIWIAGPQATWFWFQGDPVRTTTITHDPPPVGTGIIGIGGDD

B-factor: mean 38.44, std 11.51, range [21.73, 95.62]

InterPro domains:
  IPR002160 Proteinase inhibitor I3, Kunitz legume [PF00197] (17-151)
  IPR002160 Proteinase inhibitor I3, Kunitz legume [PS00283] (17-33)
  IPR002160 Proteinase inhibitor I3, Kunitz legume [PTHR33107] (4-154)
  IPR002160 Proteinase inhibitor I3, Kunitz legume [SM00452] (16-188)
  IPR011065 Kunitz inhibitor STI-like superfamily [SSF50386] (13-189)